Protein AF-A0A524CXM5-F1 (afdb_monomer_lite)

Foldseek 3Di:
DKKKKADKAWDPFFADDFDDQVDFPDKDFGRTKIFDDLQIAIEDQDDPVLVVLLVVLLVLCVVLVHRSPHHYHYDDCVVCVVVVVVQVVLLCVRPPPVRVVVQCVDPQQQEAKWKWWAADRMIMIDGNDSNNSSLSSLVQSSQCVSGSRIHTNGMIGIHGDPDNAAEDEDQQQPDAHDALVRLLVVLVVCVSSVHQYYDPPNCFLQECDPVCNVSNPPRPHDYPVSVVVSVVSSD

pLDDT: mean 91.76, std 5.49, range [68.44, 98.5]

Sequence (235 aa):
MFILLDKLVAAEKPLKAPDFIPIPLLGSFDSSGYVITPDSRIITDLGKESHFIIKNFQEQLQEHGLNSNLIVEKKRKTEIADSLEELMVYGSKFIKKNKIKEISQRHEFKEQGYILVCHSSKIGIQAKRDQGLFYGIQTLMQIINSQKGLFTNQCVYIDHPKYLIRGVSDDISRGQAPTVENLKKFINELSRAKINHYYLVYMQDMVQFKNHPEIWKGRGAYSKEELRELVEYSK

Radius of gyration: 20.2 Å; chains: 1; bounding box: 48×35×58 Å

Secondary structure (DSSP, 8-state):
-EEEEE--EEESSPPPPPPPSSPPSEEEE---EEE--TT-EEEE---STTHHHHHHHHHHHHHTTS----EEEE--GGGGHHHHHHHHHHHHHHS-HHHHHHHHHSHHHHHH-EEEEEETTEEEEEESSHHHHHHHHHHHHHHHHHTTT-EESSEEEEE--SSS--EEEEETTSSSPPPHHHHHHHHHHHHHTT--EEEEEE-TT-B--TT-GGGTTTTTPBPHHHHHHHHHHT-

Structure (mmCIF, N/CA/C/O backbone):
data_AF-A0A524CXM5-F1
#
_entry.id   AF-A0A524CXM5-F1
#
loop_
_atom_site.group_PDB
_atom_site.id
_atom_site.type_symbol
_atom_site.label_atom_id
_atom_site.label_alt_id
_atom_site.label_comp_id
_atom_site.label_asym_id
_atom_site.label_entity_id
_atom_site.label_seq_id
_atom_site.pdbx_PDB_ins_code
_atom_site.Cartn_x
_atom_site.Cartn_y
_atom_site.Cartn_z
_atom_site.occupancy
_atom_site.B_iso_or_equiv
_atom_site.auth_seq_id
_atom_site.auth_comp_id
_atom_site.auth_asym_id
_atom_site.auth_atom_id
_atom_site.pdbx_PDB_model_num
ATOM 1 N N . MET A 1 1 ? 6.438 11.565 -7.578 1.00 94.75 1 MET A N 1
ATOM 2 C CA . MET A 1 1 ? 6.924 10.756 -6.457 1.00 94.75 1 MET A CA 1
ATOM 3 C C . MET A 1 1 ? 7.245 9.380 -6.994 1.00 94.75 1 MET A C 1
ATOM 5 O O . MET A 1 1 ? 6.595 8.953 -7.955 1.00 94.75 1 MET A O 1
ATOM 9 N N . PHE A 1 2 ? 8.260 8.726 -6.450 1.00 96.50 2 PHE A N 1
ATOM 10 C CA . PHE A 1 2 ? 8.673 7.407 -6.901 1.00 96.50 2 PHE A CA 1
ATOM 11 C C . PHE A 1 2 ? 9.249 6.556 -5.772 1.00 96.50 2 PHE A C 1
ATOM 13 O O . PHE A 1 2 ? 9.778 7.059 -4.781 1.00 96.50 2 PHE A O 1
ATOM 20 N N . ILE A 1 3 ? 9.197 5.249 -5.988 1.00 97.25 3 ILE A N 1
ATOM 21 C CA . ILE A 1 3 ? 9.972 4.250 -5.262 1.00 97.25 3 ILE A CA 1
ATOM 22 C C . ILE A 1 3 ? 10.687 3.413 -6.315 1.00 97.25 3 ILE A C 1
ATOM 24 O O . ILE A 1 3 ? 10.061 2.966 -7.272 1.00 97.25 3 ILE A O 1
ATOM 28 N N . LEU A 1 4 ? 11.991 3.238 -6.161 1.00 96.88 4 LEU A N 1
ATOM 29 C CA . LEU A 1 4 ? 12.818 2.396 -7.009 1.00 96.88 4 LEU A CA 1
ATOM 30 C C . LEU A 1 4 ? 13.525 1.381 -6.119 1.00 96.88 4 LEU A C 1
ATOM 32 O O . LEU A 1 4 ? 14.328 1.756 -5.274 1.00 96.88 4 LEU A O 1
ATOM 36 N N . LEU A 1 5 ? 13.232 0.109 -6.319 1.00 94.88 5 LEU A N 1
ATOM 37 C CA . LEU A 1 5 ? 13.967 -0.998 -5.734 1.00 94.88 5 LEU A CA 1
ATOM 38 C C . LEU A 1 5 ? 14.977 -1.485 -6.773 1.00 94.88 5 LEU A C 1
ATOM 40 O O . LEU A 1 5 ? 14.582 -1.821 -7.890 1.00 94.88 5 LEU A O 1
ATOM 44 N N . ASP A 1 6 ? 16.263 -1.488 -6.442 1.00 92.44 6 ASP A N 1
ATOM 45 C CA . ASP A 1 6 ? 17.320 -1.956 -7.345 1.00 92.44 6 ASP A CA 1
ATOM 46 C C . ASP A 1 6 ? 18.159 -3.083 -6.724 1.00 92.44 6 ASP A C 1
ATOM 48 O O . ASP A 1 6 ? 17.905 -3.523 -5.598 1.00 92.44 6 ASP A O 1
ATOM 52 N N . LYS A 1 7 ? 19.139 -3.575 -7.497 1.00 90.12 7 LYS A N 1
ATOM 53 C CA . LYS A 1 7 ? 20.023 -4.696 -7.133 1.00 90.12 7 LYS A CA 1
ATOM 54 C C . LYS A 1 7 ? 19.250 -5.978 -6.801 1.00 90.12 7 LYS A C 1
ATOM 56 O O . LYS A 1 7 ? 19.573 -6.688 -5.849 1.00 90.12 7 LYS A O 1
ATOM 61 N N . LEU A 1 8 ? 18.227 -6.277 -7.597 1.00 89.38 8 LEU A N 1
ATOM 62 C CA . LEU A 1 8 ? 17.560 -7.574 -7.551 1.00 89.38 8 LEU A CA 1
ATOM 63 C C . LEU A 1 8 ? 18.431 -8.635 -8.230 1.00 89.38 8 LEU A C 1
ATOM 65 O O . LEU A 1 8 ? 19.144 -8.349 -9.195 1.00 89.38 8 LEU A O 1
ATOM 69 N N . VAL A 1 9 ? 18.359 -9.870 -7.747 1.00 88.81 9 VAL A N 1
ATOM 70 C CA . VAL A 1 9 ? 19.143 -10.988 -8.292 1.00 88.81 9 VAL A CA 1
ATOM 71 C C . VAL A 1 9 ? 18.216 -11.966 -8.996 1.00 88.81 9 VAL A C 1
ATOM 73 O O . VAL A 1 9 ? 17.116 -12.225 -8.514 1.00 88.81 9 VAL A O 1
ATOM 76 N N . ALA A 1 10 ? 18.647 -12.486 -10.146 1.00 85.56 10 ALA A N 1
ATOM 77 C CA . ALA A 1 10 ? 17.885 -13.474 -10.901 1.00 85.56 10 ALA A CA 1
ATOM 78 C C . ALA A 1 10 ? 17.721 -14.776 -10.097 1.00 85.56 10 ALA A C 1
ATOM 80 O O . ALA A 1 10 ? 18.624 -15.204 -9.381 1.00 85.56 10 ALA A O 1
ATOM 81 N N . ALA A 1 11 ? 16.569 -15.416 -10.247 1.00 82.56 11 ALA A N 1
ATOM 82 C CA . A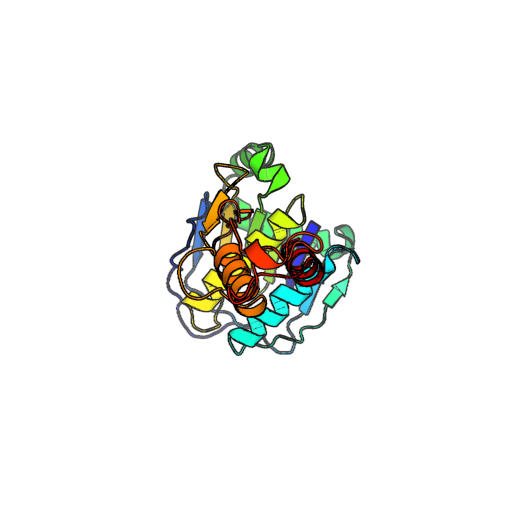LA A 1 11 ? 16.223 -16.691 -9.645 1.00 82.56 11 ALA A CA 1
ATOM 83 C C . ALA A 1 11 ? 15.862 -17.702 -10.742 1.00 82.56 11 ALA A C 1
ATOM 85 O O . ALA A 1 11 ? 15.084 -17.413 -11.650 1.00 82.56 11 ALA A O 1
ATOM 86 N N . GLU A 1 12 ? 16.387 -18.922 -10.634 1.00 68.44 12 GLU A N 1
ATOM 87 C CA . GLU A 1 12 ? 16.214 -20.002 -11.618 1.00 68.44 12 GLU A CA 1
ATOM 88 C C . GLU A 1 12 ? 14.847 -20.707 -11.508 1.00 68.44 12 GLU A C 1
ATOM 90 O O . GLU A 1 12 ? 14.754 -21.935 -11.523 1.00 68.44 12 GLU A O 1
ATOM 95 N N . LYS A 1 13 ? 13.755 -19.953 -11.336 1.00 72.06 13 LYS A N 1
ATOM 96 C CA . LYS A 1 13 ? 12.401 -20.518 -11.253 1.00 72.06 13 LYS A CA 1
ATOM 97 C C . LYS A 1 13 ? 11.424 -19.752 -12.140 1.00 72.06 13 LYS A C 1
ATOM 99 O O . LYS A 1 13 ? 11.305 -18.537 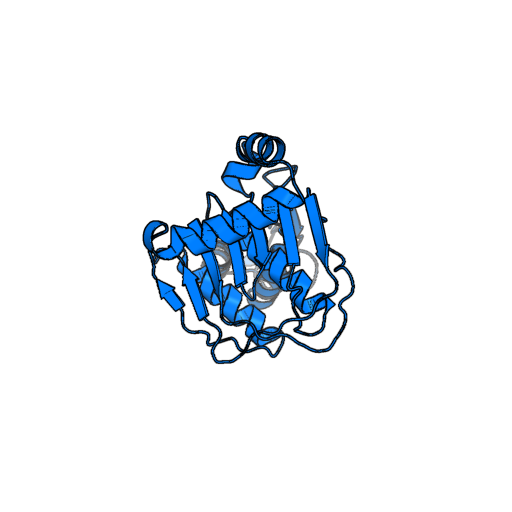-11.978 1.00 72.06 13 LYS A O 1
ATOM 104 N N . PRO A 1 14 ? 10.700 -20.442 -13.042 1.00 72.94 14 PRO A N 1
ATOM 105 C CA . PRO A 1 14 ? 9.661 -19.805 -13.830 1.00 72.94 14 PRO A CA 1
ATOM 106 C C . PRO A 1 14 ? 8.492 -19.403 -12.929 1.00 72.94 14 PRO A C 1
ATOM 108 O O . PRO A 1 14 ? 8.046 -20.184 -12.084 1.00 72.94 14 PRO A O 1
ATOM 111 N N . LEU A 1 15 ? 7.992 -18.189 -13.128 1.00 82.88 15 LEU A N 1
ATOM 112 C CA . LEU A 1 15 ? 6.876 -17.634 -12.375 1.00 82.88 15 LEU A CA 1
ATOM 113 C C . LEU A 1 15 ? 5.557 -17.778 -13.123 1.00 82.88 15 LEU A C 1
ATOM 115 O O . LEU A 1 15 ? 5.508 -17.779 -14.355 1.00 82.88 15 LEU A O 1
ATOM 119 N N . LYS A 1 16 ? 4.473 -17.872 -12.354 1.00 84.12 16 LYS A N 1
ATOM 120 C CA . LYS A 1 16 ? 3.106 -17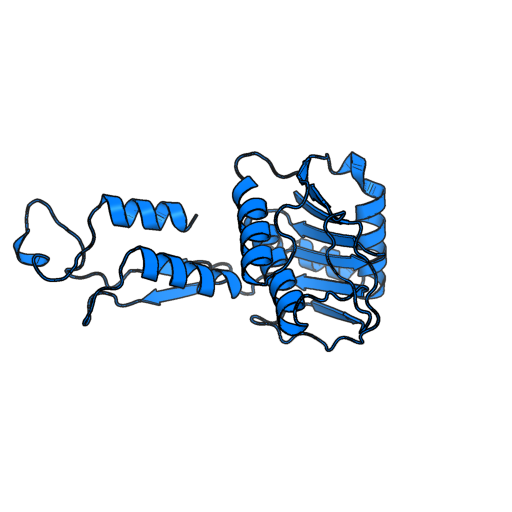.811 -12.878 1.00 84.12 16 LYS A CA 1
ATOM 121 C C . LYS A 1 16 ? 2.585 -16.386 -12.783 1.00 84.12 16 LYS A C 1
ATOM 123 O O . LYS A 1 16 ? 2.970 -15.652 -11.880 1.00 84.12 16 LYS A O 1
ATOM 128 N N . ALA A 1 17 ? 1.688 -16.016 -13.692 1.00 81.94 17 ALA A N 1
ATOM 129 C CA . ALA A 1 17 ? 1.009 -14.735 -13.581 1.00 81.94 17 ALA A CA 1
ATOM 130 C C . ALA A 1 17 ? 0.258 -14.658 -12.232 1.00 81.94 17 ALA A C 1
ATOM 132 O O . ALA A 1 17 ? -0.405 -15.630 -11.863 1.00 81.94 17 ALA A O 1
ATOM 133 N N . PRO A 1 18 ? 0.394 -13.553 -11.482 1.00 86.00 18 PRO A N 1
ATOM 134 C CA . PRO A 1 18 ? -0.307 -13.346 -10.219 1.00 86.00 18 PRO A CA 1
ATOM 135 C C . PRO A 1 18 ? -1.808 -13.131 -10.443 1.00 86.00 18 PRO A C 1
ATOM 137 O O . PRO A 1 18 ? -2.210 -12.420 -11.366 1.00 86.00 18 PRO A O 1
ATOM 140 N N . ASP A 1 19 ? -2.622 -13.672 -9.540 1.00 88.31 19 ASP A N 1
ATOM 141 C CA . ASP A 1 19 ? -4.030 -13.300 -9.420 1.00 88.31 19 ASP A CA 1
ATOM 142 C C . ASP A 1 19 ? -4.139 -12.034 -8.571 1.00 88.31 19 ASP A C 1
ATOM 144 O O . ASP A 1 19 ? -3.724 -12.005 -7.411 1.00 88.31 19 ASP A O 1
ATOM 148 N N . PHE A 1 20 ? -4.684 -10.973 -9.158 1.00 93.81 20 PHE A N 1
ATOM 149 C CA . PHE A 1 20 ? -4.786 -9.683 -8.490 1.00 93.81 20 PHE A CA 1
ATOM 150 C C . PHE A 1 20 ? -6.169 -9.423 -7.908 1.00 93.81 20 PHE A C 1
ATOM 152 O O . PHE A 1 20 ? -7.193 -9.633 -8.562 1.00 93.81 20 PHE A O 1
ATOM 159 N N . ILE A 1 21 ? -6.185 -8.836 -6.714 1.00 94.50 21 ILE A N 1
ATOM 160 C CA . ILE A 1 21 ? -7.379 -8.317 -6.056 1.00 94.50 21 ILE A CA 1
ATOM 161 C C . ILE A 1 21 ? -7.092 -6.885 -5.566 1.00 94.50 21 ILE A C 1
ATOM 163 O O . ILE A 1 21 ? -6.330 -6.696 -4.616 1.00 94.50 21 ILE A O 1
ATOM 167 N N . PRO A 1 22 ? -7.698 -5.847 -6.173 1.00 96.31 22 PRO A N 1
ATOM 168 C CA . PRO A 1 22 ? -8.454 -5.863 -7.427 1.00 96.31 22 PRO A CA 1
ATOM 169 C C . PRO A 1 22 ? -7.542 -6.036 -8.653 1.00 96.31 22 PRO A C 1
ATOM 171 O O . PRO A 1 22 ? -6.349 -5.737 -8.596 1.00 96.31 22 PRO A O 1
ATOM 174 N N . ILE A 1 23 ? -8.1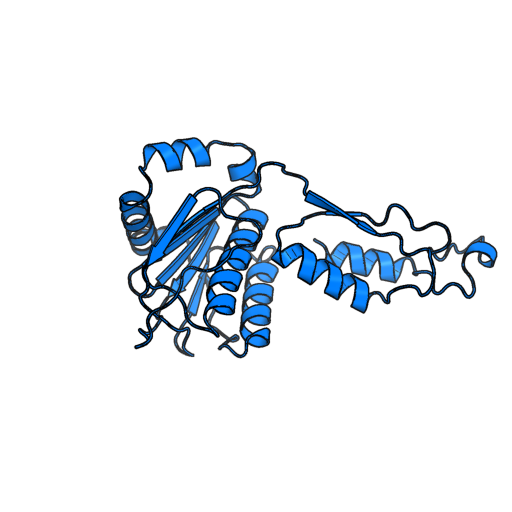33 -6.459 -9.773 1.00 95.62 23 ILE A N 1
ATOM 175 C CA . ILE A 1 23 ? -7.446 -6.594 -11.064 1.00 95.62 23 ILE A CA 1
ATOM 176 C C . ILE A 1 23 ? -7.001 -5.206 -11.570 1.00 95.62 23 ILE A C 1
ATOM 178 O O . ILE A 1 23 ? -7.859 -4.328 -11.704 1.00 95.62 23 ILE A O 1
ATOM 182 N N . PRO A 1 24 ? -5.705 -4.999 -11.885 1.00 95.81 24 PRO A N 1
ATOM 183 C CA . PRO A 1 24 ? -5.213 -3.751 -12.454 1.00 95.81 24 PRO A CA 1
ATOM 184 C C . PRO A 1 24 ? -5.831 -3.441 -13.816 1.00 95.81 24 PRO A C 1
ATOM 186 O O . PRO A 1 24 ? -6.077 -4.344 -14.616 1.00 95.81 24 PRO A O 1
ATOM 189 N N . LEU A 1 25 ? -5.993 -2.153 -14.128 1.00 95.19 25 LEU A N 1
ATOM 190 C CA . LEU A 1 25 ? -6.537 -1.710 -15.414 1.00 95.19 25 LEU A CA 1
ATOM 191 C C . LEU A 1 25 ? -5.748 -2.239 -16.624 1.00 95.19 25 LEU A C 1
ATOM 193 O O . LEU A 1 25 ? -6.348 -2.649 -17.618 1.00 95.19 25 LEU A O 1
ATOM 197 N N . LEU A 1 26 ? -4.415 -2.177 -16.576 1.00 93.31 26 LEU A N 1
ATOM 198 C CA . LEU A 1 26 ? -3.525 -2.719 -17.603 1.00 93.31 26 LEU A CA 1
ATOM 199 C C . LEU A 1 26 ? -2.376 -3.476 -16.946 1.00 93.31 26 LEU A C 1
ATOM 201 O O . LEU A 1 26 ? -1.800 -3.005 -15.964 1.00 93.31 26 LEU A O 1
ATOM 205 N N . GLY A 1 27 ? -2.007 -4.608 -17.541 1.00 89.94 27 GLY A N 1
ATOM 206 C CA . GLY A 1 27 ? -0.963 -5.483 -17.031 1.00 89.94 27 GLY A CA 1
ATOM 207 C C . GLY A 1 27 ? -0.264 -6.265 -18.135 1.00 89.94 27 GLY A C 1
ATOM 208 O O . GLY A 1 27 ? -0.902 -6.700 -19.091 1.00 89.94 27 GLY A O 1
ATOM 209 N N . SER A 1 28 ? 1.041 -6.452 -17.985 1.00 88.81 28 SER A N 1
ATOM 210 C CA . SER A 1 28 ? 1.834 -7.451 -18.700 1.00 88.81 28 SER A CA 1
ATOM 211 C C . SER A 1 28 ? 2.822 -8.073 -17.723 1.00 88.81 28 SER A C 1
ATOM 213 O O . SER A 1 28 ? 3.327 -7.383 -16.835 1.00 88.81 28 SER A O 1
ATOM 215 N N . PHE A 1 29 ? 3.098 -9.361 -17.898 1.00 87.81 29 PHE A N 1
ATOM 216 C CA . PHE A 1 29 ? 3.899 -10.170 -16.987 1.00 87.81 29 PHE A CA 1
ATOM 217 C C . PHE A 1 29 ? 4.743 -11.167 -17.775 1.00 87.81 29 PHE A C 1
ATOM 219 O O . PHE A 1 29 ? 4.236 -11.787 -18.711 1.00 87.81 29 PHE A O 1
ATOM 226 N N . ASP A 1 30 ? 6.000 -11.338 -17.376 1.00 84.75 30 ASP A N 1
ATOM 227 C CA . ASP A 1 30 ? 6.863 -12.416 -17.842 1.00 84.75 30 ASP A CA 1
ATOM 228 C C . ASP A 1 30 ? 7.100 -13.465 -16.753 1.00 84.75 30 ASP A C 1
ATOM 230 O O . ASP A 1 30 ? 6.917 -13.227 -15.562 1.00 84.75 30 ASP A O 1
ATOM 234 N N . SER A 1 31 ? 7.558 -14.642 -17.161 1.00 81.88 31 SER A N 1
ATOM 235 C CA . SER A 1 31 ? 7.810 -15.747 -16.242 1.00 81.88 31 SER A CA 1
ATOM 236 C C . SER A 1 31 ? 9.200 -15.721 -15.598 1.00 81.88 31 SER A C 1
ATOM 238 O O . SER A 1 31 ? 9.577 -16.724 -14.999 1.00 81.88 31 SER A O 1
ATOM 240 N N . SER A 1 32 ? 10.012 -14.669 -15.745 1.00 80.62 32 SER A N 1
ATOM 241 C CA . SER A 1 32 ? 11.400 -14.703 -15.264 1.00 80.62 32 SER A CA 1
ATOM 242 C C . SER A 1 32 ? 11.490 -14.303 -13.790 1.00 80.62 32 SER A C 1
ATOM 244 O O . SER A 1 32 ? 10.966 -13.270 -13.394 1.00 80.62 32 SER A O 1
ATOM 246 N N . GLY A 1 33 ? 12.122 -15.136 -12.959 1.00 82.12 33 GLY A N 1
ATOM 247 C CA . GLY A 1 33 ? 12.162 -14.957 -11.506 1.00 82.12 33 GLY A CA 1
ATOM 248 C C . GLY A 1 33 ? 13.329 -14.095 -11.025 1.00 82.12 33 GLY A C 1
ATOM 249 O O . GLY A 1 33 ? 14.444 -14.231 -11.515 1.00 82.12 33 GLY A O 1
ATOM 250 N N . TYR A 1 34 ? 13.078 -13.234 -10.043 1.00 85.69 34 TYR A N 1
ATOM 251 C CA . TYR A 1 34 ? 14.027 -12.366 -9.345 1.00 85.69 34 TYR A CA 1
ATOM 252 C C . TYR A 1 34 ? 13.738 -12.373 -7.844 1.00 85.69 34 TYR A C 1
ATOM 254 O O . TYR A 1 34 ? 12.638 -12.719 -7.419 1.00 85.69 34 TYR A O 1
ATOM 262 N N . VAL A 1 35 ? 14.708 -11.986 -7.022 1.00 86.94 35 VAL A N 1
ATOM 263 C CA . VAL A 1 35 ? 14.566 -11.962 -5.563 1.00 86.94 35 VAL A CA 1
ATOM 264 C C . VAL A 1 35 ? 15.205 -10.714 -4.960 1.00 86.94 35 VAL A C 1
ATOM 266 O O . VAL A 1 35 ? 16.219 -10.216 -5.458 1.00 86.94 35 VAL A O 1
ATOM 269 N N . ILE A 1 36 ? 14.600 -10.215 -3.879 1.00 87.38 36 ILE A N 1
ATOM 270 C CA . ILE A 1 36 ? 15.200 -9.198 -3.009 1.00 87.38 36 ILE A CA 1
ATOM 271 C C . ILE A 1 36 ? 16.309 -9.848 -2.188 1.00 87.38 36 ILE A C 1
ATOM 273 O O . ILE A 1 36 ? 16.091 -10.842 -1.493 1.00 87.38 36 ILE A O 1
ATOM 277 N N . THR A 1 37 ? 17.487 -9.241 -2.204 1.00 87.69 37 THR A N 1
ATOM 278 C CA . THR A 1 37 ? 18.642 -9.661 -1.409 1.00 87.69 37 THR A CA 1
ATOM 279 C C . THR A 1 37 ? 18.950 -8.627 -0.325 1.00 87.69 37 THR A C 1
ATOM 281 O O . THR A 1 37 ? 18.398 -7.526 -0.352 1.00 87.69 37 THR A O 1
ATOM 284 N N . PRO A 1 38 ? 19.834 -8.935 0.639 1.00 86.94 38 PRO A N 1
ATOM 285 C CA . PRO A 1 38 ? 20.287 -7.943 1.615 1.00 86.94 38 PRO A CA 1
ATOM 286 C C . PRO A 1 38 ? 20.981 -6.724 0.980 1.00 86.94 38 PRO A C 1
ATOM 288 O O . PRO A 1 38 ? 21.003 -5.655 1.582 1.00 86.94 38 PRO A O 1
ATOM 291 N N . ASP A 1 39 ? 21.514 -6.869 -0.239 1.00 90.38 39 ASP A N 1
ATOM 292 C CA . ASP A 1 39 ? 22.147 -5.781 -0.995 1.00 90.38 39 ASP A CA 1
ATOM 293 C C . ASP A 1 39 ? 21.145 -4.902 -1.752 1.00 90.38 39 ASP A C 1
ATOM 295 O O . ASP A 1 39 ? 21.517 -3.829 -2.246 1.00 90.38 39 ASP A O 1
ATOM 299 N N . SER A 1 40 ? 19.891 -5.353 -1.877 1.00 93.88 40 SER A N 1
ATOM 300 C CA . SER A 1 40 ? 18.818 -4.565 -2.471 1.00 93.88 40 SER A CA 1
ATOM 301 C C . SER A 1 40 ? 18.571 -3.300 -1.651 1.00 93.88 40 SER A C 1
ATOM 303 O O . SER A 1 40 ? 18.685 -3.279 -0.425 1.00 93.88 40 SER A O 1
ATOM 305 N N . ARG A 1 41 ? 18.220 -2.212 -2.333 1.00 95.31 41 ARG A N 1
ATOM 306 C CA . ARG A 1 41 ? 17.981 -0.915 -1.687 1.00 95.31 41 ARG A CA 1
ATOM 307 C C . ARG A 1 41 ? 16.768 -0.223 -2.275 1.00 95.31 41 ARG A C 1
ATOM 309 O O . ARG A 1 41 ? 16.426 -0.401 -3.443 1.00 95.31 41 ARG A O 1
ATOM 316 N N . ILE A 1 42 ? 16.151 0.601 -1.444 1.00 96.75 42 ILE A N 1
ATOM 317 C CA . ILE A 1 42 ? 15.016 1.442 -1.789 1.00 96.75 42 ILE A CA 1
ATOM 318 C C . ILE A 1 42 ? 15.545 2.846 -2.070 1.00 96.75 42 ILE A C 1
ATOM 320 O O . ILE A 1 42 ? 16.112 3.493 -1.198 1.00 96.75 42 ILE A O 1
ATOM 324 N N . ILE A 1 43 ? 15.337 3.350 -3.278 1.00 97.19 43 ILE A N 1
ATOM 325 C CA . ILE A 1 43 ? 15.647 4.723 -3.671 1.00 97.19 43 ILE A CA 1
ATOM 326 C C . ILE A 1 43 ? 14.330 5.478 -3.841 1.00 97.19 43 ILE A C 1
ATOM 328 O O . ILE A 1 43 ? 13.415 4.999 -4.512 1.00 97.19 43 ILE A O 1
ATOM 332 N N . THR A 1 44 ? 14.203 6.663 -3.247 1.00 97.12 44 THR A N 1
ATOM 333 C CA . THR A 1 44 ? 12.932 7.401 -3.266 1.00 97.12 44 THR A CA 1
ATOM 334 C C . THR A 1 44 ? 13.102 8.916 -3.126 1.00 97.12 44 THR A C 1
ATOM 336 O O . THR A 1 44 ? 14.092 9.390 -2.569 1.00 97.12 44 THR A O 1
ATOM 339 N N . ASP A 1 45 ? 12.121 9.686 -3.608 1.00 96.06 45 ASP A N 1
ATOM 340 C CA . ASP A 1 45 ? 11.980 11.130 -3.361 1.00 96.06 45 ASP A CA 1
ATOM 341 C C . ASP A 1 45 ? 11.035 11.458 -2.190 1.00 96.06 45 ASP A C 1
ATOM 343 O O . ASP A 1 45 ? 10.739 12.630 -1.949 1.00 96.06 45 ASP A O 1
ATOM 347 N N . LEU A 1 46 ? 10.555 10.448 -1.453 1.00 94.88 46 LEU A N 1
ATOM 348 C CA . LEU A 1 46 ? 9.579 10.639 -0.383 1.00 94.88 46 LEU A CA 1
ATOM 349 C C . LEU A 1 46 ? 10.099 11.526 0.768 1.00 94.88 46 LEU A C 1
ATOM 351 O O . LEU A 1 46 ? 11.208 11.368 1.303 1.00 94.88 46 LEU A O 1
ATOM 355 N N . GLY A 1 47 ? 9.244 12.470 1.176 1.00 91.38 47 GLY A N 1
ATOM 356 C CA . GLY A 1 47 ? 9.459 13.380 2.303 1.00 91.38 47 GLY A CA 1
ATOM 357 C C . GLY A 1 47 ? 9.384 12.685 3.667 1.00 91.38 47 GLY A C 1
ATOM 358 O O . GLY A 1 47 ? 9.382 11.460 3.758 1.00 91.38 47 GLY A O 1
ATOM 359 N N . LYS A 1 48 ? 9.373 13.466 4.754 1.00 87.69 48 LYS A N 1
ATOM 360 C CA . LYS A 1 48 ? 9.154 12.922 6.109 1.00 87.69 48 LYS A CA 1
ATOM 361 C C . LYS A 1 48 ? 7.706 12.459 6.301 1.00 87.69 48 LYS A C 1
ATOM 363 O O . LYS A 1 48 ? 7.506 11.355 6.787 1.00 87.69 48 LYS A O 1
ATOM 368 N N . GLU A 1 49 ? 6.743 13.249 5.829 1.00 87.31 49 GLU A N 1
ATOM 369 C CA . GLU A 1 49 ? 5.303 12.956 5.938 1.00 87.31 49 GLU A CA 1
ATOM 370 C C . GLU A 1 49 ? 4.913 11.624 5.282 1.00 87.31 49 GLU A C 1
ATOM 372 O O . GLU A 1 49 ? 4.095 10.882 5.804 1.00 87.31 49 GLU A O 1
ATOM 377 N N . SER A 1 50 ? 5.564 11.270 4.174 1.00 90.31 50 SER A N 1
ATOM 378 C CA . SER A 1 50 ? 5.289 10.044 3.417 1.00 90.31 50 SER A CA 1
ATOM 379 C C . SER A 1 50 ? 6.146 8.846 3.850 1.00 90.31 50 SER A C 1
ATOM 381 O O . SER A 1 50 ? 6.130 7.804 3.195 1.00 90.31 50 SER A O 1
ATOM 383 N N . HIS A 1 51 ? 6.954 8.973 4.913 1.00 86.62 51 HIS A N 1
ATOM 384 C CA . HIS A 1 51 ? 7.897 7.922 5.322 1.00 86.62 51 HIS A CA 1
ATOM 385 C C . HIS A 1 51 ? 7.190 6.629 5.758 1.00 86.62 51 HIS A C 1
ATOM 387 O O . HIS A 1 51 ? 7.755 5.542 5.609 1.00 86.62 51 HIS A O 1
ATOM 393 N N . PHE A 1 52 ? 5.938 6.732 6.220 1.00 90.94 52 PHE A N 1
ATOM 394 C CA . PHE A 1 52 ? 5.113 5.579 6.580 1.00 90.94 52 PHE A CA 1
ATOM 395 C C . PHE A 1 52 ? 4.948 4.589 5.419 1.00 90.94 52 PHE A C 1
ATOM 397 O O . PHE A 1 52 ? 4.874 3.393 5.668 1.00 90.94 52 PHE A O 1
ATOM 404 N N . ILE A 1 53 ? 4.963 5.051 4.160 1.00 95.50 53 ILE A N 1
ATOM 405 C CA . ILE A 1 53 ? 4.852 4.181 2.980 1.00 95.50 53 ILE A CA 1
ATOM 406 C C . ILE A 1 53 ? 6.037 3.214 2.913 1.00 95.50 53 ILE A C 1
ATOM 408 O O . ILE A 1 53 ? 5.855 2.022 2.677 1.00 95.50 53 ILE A O 1
ATOM 412 N N . ILE A 1 54 ? 7.255 3.716 3.144 1.00 95.69 54 ILE A N 1
ATOM 413 C CA . ILE A 1 54 ? 8.459 2.877 3.144 1.00 95.69 54 ILE A CA 1
ATOM 414 C C . ILE A 1 54 ? 8.468 1.960 4.361 1.00 95.69 54 ILE A C 1
ATOM 416 O O . ILE A 1 54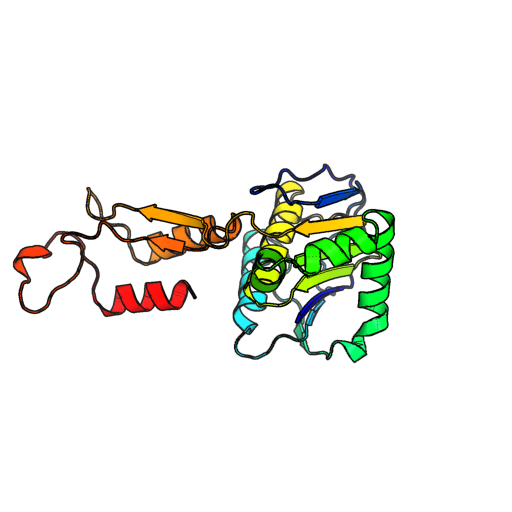 ? 8.764 0.777 4.226 1.00 95.69 54 ILE A O 1
ATOM 420 N N . LYS A 1 55 ? 8.094 2.486 5.531 1.00 94.25 55 LYS A N 1
ATOM 421 C CA . LYS A 1 55 ? 7.977 1.688 6.753 1.00 94.25 55 LYS A CA 1
ATOM 422 C C . LYS A 1 55 ? 7.011 0.513 6.554 1.00 94.25 55 LYS A C 1
ATOM 424 O O . LYS A 1 55 ? 7.405 -0.625 6.779 1.00 94.25 55 LYS A O 1
ATOM 429 N N . ASN A 1 56 ? 5.805 0.780 6.053 1.00 93.94 56 ASN A N 1
ATOM 430 C CA . ASN A 1 56 ? 4.800 -0.239 5.769 1.00 93.94 56 ASN A CA 1
ATOM 431 C C . ASN A 1 56 ? 5.288 -1.244 4.721 1.00 93.94 56 ASN A C 1
ATOM 433 O O . ASN A 1 56 ? 5.082 -2.440 4.887 1.00 93.94 56 ASN A O 1
ATOM 437 N N . PHE A 1 57 ? 5.974 -0.791 3.668 1.00 95.44 57 PHE A N 1
ATOM 438 C CA . PHE A 1 57 ? 6.546 -1.705 2.682 1.00 95.44 57 PHE A CA 1
ATOM 439 C C . PHE A 1 57 ? 7.556 -2.670 3.319 1.00 95.44 57 PHE A C 1
ATOM 441 O O . PHE A 1 57 ? 7.473 -3.874 3.100 1.00 95.44 57 PHE A O 1
ATOM 448 N N . GLN A 1 58 ? 8.467 -2.168 4.155 1.00 94.94 58 GLN A N 1
ATOM 449 C CA . GLN A 1 58 ? 9.429 -3.008 4.868 1.00 94.94 58 GLN A CA 1
ATOM 450 C C . GLN A 1 58 ? 8.751 -3.970 5.856 1.00 94.94 58 GLN A C 1
ATOM 452 O O . GLN A 1 58 ? 9.106 -5.145 5.889 1.00 94.94 58 GLN A O 1
ATOM 457 N N . GLU A 1 59 ? 7.753 -3.514 6.617 1.00 94.38 59 GLU A N 1
ATOM 458 C CA . GLU A 1 59 ? 6.954 -4.378 7.501 1.00 94.38 59 GLU A CA 1
ATOM 459 C C . GLU A 1 59 ? 6.284 -5.510 6.708 1.00 94.38 59 GLU A C 1
ATOM 461 O O . GLU A 1 59 ? 6.409 -6.676 7.073 1.00 94.38 59 GLU A O 1
ATOM 466 N N . GLN A 1 60 ? 5.676 -5.199 5.560 1.00 93.75 60 GLN A N 1
ATOM 467 C CA . GLN A 1 60 ? 5.076 -6.209 4.689 1.00 93.75 60 GLN A CA 1
ATOM 468 C C . GLN A 1 60 ? 6.110 -7.190 4.119 1.00 93.75 60 GLN A C 1
ATOM 470 O O . GLN A 1 60 ? 5.825 -8.382 4.025 1.00 93.75 60 GLN A O 1
ATOM 475 N N . LEU A 1 61 ? 7.322 -6.745 3.769 1.00 93.00 61 LEU A N 1
ATOM 476 C CA . LEU A 1 61 ? 8.401 -7.665 3.385 1.00 93.00 61 LEU A CA 1
ATOM 477 C C . LEU A 1 61 ? 8.743 -8.625 4.537 1.00 93.00 61 LEU A C 1
ATOM 479 O O . LEU A 1 61 ? 8.876 -9.828 4.312 1.00 93.00 61 LEU A O 1
ATOM 483 N N . GLN A 1 62 ? 8.822 -8.113 5.768 1.00 92.94 62 GLN A N 1
ATOM 484 C CA . GLN A 1 62 ? 9.126 -8.912 6.958 1.00 92.94 62 GLN A CA 1
ATOM 485 C C . GLN A 1 62 ? 8.048 -9.964 7.235 1.00 92.94 62 GLN A C 1
ATOM 487 O O . GLN A 1 62 ? 8.378 -11.116 7.510 1.00 92.94 62 GLN A O 1
ATOM 492 N N . GLU A 1 63 ? 6.771 -9.585 7.132 1.00 90.12 63 GLU A N 1
ATOM 493 C CA . GLU A 1 63 ? 5.621 -10.487 7.302 1.00 90.12 63 GLU A CA 1
ATOM 494 C C . GLU A 1 63 ? 5.674 -11.686 6.344 1.00 90.12 63 GLU A C 1
ATOM 496 O O . GLU A 1 63 ? 5.222 -12.777 6.689 1.00 90.12 63 GLU A O 1
ATOM 501 N N . HIS A 1 64 ? 6.278 -11.508 5.166 1.00 87.50 64 HIS A N 1
ATOM 502 C CA . HIS A 1 64 ? 6.442 -12.552 4.153 1.00 87.50 64 HIS A CA 1
ATOM 503 C C . HIS A 1 64 ? 7.810 -13.251 4.216 1.00 87.50 64 HIS A C 1
ATOM 505 O O . HIS A 1 64 ? 8.164 -14.000 3.305 1.00 87.50 64 HIS A O 1
ATOM 511 N N . GLY A 1 65 ? 8.583 -13.030 5.286 1.00 87.88 65 GLY A N 1
ATOM 512 C CA . GLY A 1 65 ? 9.886 -13.663 5.503 1.00 87.88 65 GLY A CA 1
ATOM 513 C C . GLY A 1 65 ? 10.990 -13.166 4.566 1.00 87.88 65 GLY A C 1
ATOM 514 O O . GLY A 1 65 ? 11.981 -13.866 4.365 1.00 87.88 65 GLY A O 1
ATOM 515 N N . LEU A 1 66 ? 10.821 -11.983 3.971 1.00 88.56 66 LEU A N 1
ATOM 516 C CA . LEU A 1 66 ? 11.801 -11.362 3.083 1.00 88.56 66 LEU A CA 1
ATOM 517 C C . LEU A 1 66 ? 12.694 -10.376 3.833 1.00 88.56 66 LEU A C 1
ATOM 519 O O . LEU A 1 66 ? 12.374 -9.912 4.928 1.00 88.56 66 LEU A O 1
ATOM 523 N N . ASN A 1 67 ? 13.812 -10.012 3.203 1.00 87.00 67 ASN A N 1
ATOM 524 C CA . ASN A 1 67 ? 14.680 -8.954 3.708 1.00 87.00 67 ASN A CA 1
ATOM 525 C C . ASN A 1 67 ? 13.912 -7.627 3.754 1.00 87.00 67 ASN A C 1
ATOM 527 O O . ASN A 1 67 ? 13.578 -7.057 2.717 1.00 87.00 67 ASN A O 1
ATOM 531 N N . SER A 1 68 ? 13.639 -7.147 4.966 1.00 86.31 68 SER A N 1
ATOM 532 C CA . SER A 1 68 ? 12.843 -5.946 5.224 1.00 86.31 68 SER A CA 1
ATOM 533 C C . SER A 1 68 ? 13.668 -4.726 5.614 1.00 86.31 68 SER A C 1
ATOM 535 O O . SER A 1 68 ? 13.236 -3.606 5.383 1.00 86.31 68 SER A O 1
ATOM 537 N N . ASN A 1 69 ? 14.870 -4.905 6.161 1.00 89.44 69 ASN A N 1
ATOM 538 C CA . ASN A 1 69 ? 15.741 -3.804 6.588 1.00 89.44 69 ASN A CA 1
ATOM 539 C C . ASN A 1 69 ? 16.607 -3.287 5.434 1.00 89.44 69 ASN A C 1
ATOM 541 O O . ASN A 1 69 ? 17.831 -3.212 5.543 1.00 89.44 69 ASN A O 1
ATOM 545 N N . LEU A 1 70 ? 15.968 -2.985 4.305 1.00 93.06 70 LEU A N 1
ATOM 546 C CA . LEU A 1 70 ? 16.660 -2.488 3.124 1.00 93.06 70 LEU A CA 1
ATOM 547 C C . LEU A 1 70 ? 17.172 -1.067 3.372 1.00 93.06 70 LEU A C 1
ATOM 549 O O . LEU A 1 70 ? 16.550 -0.258 4.060 1.00 93.06 70 LEU A O 1
ATOM 553 N N . ILE A 1 71 ? 18.317 -0.736 2.781 1.00 95.00 71 ILE A N 1
ATOM 554 C CA . ILE A 1 71 ? 18.844 0.628 2.849 1.00 95.00 71 ILE A CA 1
ATOM 555 C C . ILE A 1 71 ? 17.906 1.552 2.066 1.00 95.00 71 ILE A C 1
ATOM 557 O O . ILE A 1 71 ? 17.575 1.269 0.914 1.00 95.00 71 ILE A O 1
ATOM 561 N N . VAL A 1 72 ? 17.509 2.673 2.675 1.00 95.81 72 VAL A N 1
ATOM 562 C CA . VAL A 1 72 ? 16.665 3.693 2.037 1.00 95.81 72 VAL A CA 1
ATOM 563 C C . VAL A 1 72 ? 17.512 4.911 1.661 1.00 95.81 72 VAL A C 1
ATOM 565 O O . VAL A 1 72 ? 17.929 5.683 2.523 1.00 95.81 72 VAL A O 1
ATOM 568 N N . GLU A 1 73 ? 17.748 5.113 0.366 1.00 95.94 73 GLU A N 1
ATOM 569 C CA . GLU A 1 73 ? 18.460 6.269 -0.184 1.00 95.94 73 GLU A CA 1
ATOM 570 C C . GLU A 1 73 ? 17.470 7.338 -0.676 1.00 95.94 73 GLU A C 1
ATOM 572 O O . GLU A 1 73 ? 16.638 7.093 -1.554 1.00 95.94 73 GLU A O 1
ATOM 577 N N . LYS A 1 74 ? 17.588 8.567 -0.162 1.00 96.00 74 LYS A N 1
ATOM 578 C CA . LYS A 1 74 ? 16.815 9.706 -0.676 1.00 96.00 74 LYS A CA 1
ATOM 579 C C . LYS A 1 74 ? 17.529 10.353 -1.854 1.00 96.00 74 LYS A C 1
ATOM 581 O O . LYS A 1 74 ? 18.647 10.836 -1.695 1.00 96.00 74 LYS A O 1
ATOM 586 N N . LYS A 1 75 ? 16.874 10.400 -3.015 1.00 96.38 75 LYS A N 1
ATOM 587 C CA . LYS A 1 75 ? 17.401 11.035 -4.235 1.00 96.38 75 LYS A CA 1
ATOM 588 C C . LYS A 1 75 ? 16.326 11.838 -4.941 1.00 96.38 75 LYS A C 1
ATOM 590 O O . LYS A 1 75 ? 15.157 11.454 -4.956 1.00 96.38 75 LYS A O 1
ATOM 595 N N . ARG A 1 76 ? 16.714 12.944 -5.578 1.00 94.19 76 ARG A N 1
ATOM 596 C CA . ARG A 1 76 ? 15.797 13.673 -6.460 1.00 94.19 76 ARG A CA 1
ATOM 597 C C . ARG A 1 76 ? 15.569 12.875 -7.733 1.00 94.19 76 ARG A C 1
ATOM 599 O O . ARG A 1 76 ? 16.444 12.155 -8.208 1.00 94.19 76 ARG A O 1
ATOM 606 N N . LYS A 1 77 ? 14.411 13.091 -8.354 1.00 91.75 77 LYS A N 1
ATOM 607 C CA . LYS A 1 77 ? 14.044 12.437 -9.617 1.00 91.75 77 LYS A CA 1
ATOM 608 C C . LYS A 1 77 ? 15.092 12.629 -10.724 1.00 91.75 77 LYS A C 1
ATOM 610 O O . LYS A 1 77 ? 15.310 11.719 -11.511 1.00 91.75 77 LYS A O 1
ATOM 615 N N . THR A 1 78 ? 15.752 13.787 -10.761 1.00 92.44 78 THR A N 1
ATOM 616 C CA . THR A 1 78 ? 16.819 14.107 -11.724 1.00 92.44 78 THR A CA 1
ATOM 617 C C . THR A 1 78 ? 18.067 13.244 -11.553 1.00 92.44 78 THR A C 1
ATOM 619 O O . THR A 1 78 ? 18.748 12.979 -12.530 1.00 92.44 78 THR A O 1
ATOM 622 N N . GLU A 1 79 ? 18.363 12.784 -10.336 1.00 94.81 79 GLU A N 1
ATOM 623 C CA . GLU A 1 79 ? 19.561 11.984 -10.031 1.00 94.81 79 GLU A CA 1
ATOM 624 C C . GLU A 1 79 ? 19.416 10.519 -10.456 1.00 94.81 79 GLU A C 1
ATOM 626 O O . GLU A 1 79 ? 20.402 9.794 -10.530 1.00 94.81 79 GLU A O 1
ATOM 631 N N . ILE A 1 80 ? 18.187 10.078 -10.729 1.00 92.69 80 ILE A N 1
ATOM 632 C CA . ILE A 1 80 ? 17.881 8.728 -11.212 1.00 92.69 80 ILE A CA 1
ATOM 633 C C . ILE A 1 80 ? 17.093 8.749 -12.526 1.00 92.69 80 ILE A C 1
ATOM 635 O O . ILE A 1 80 ? 16.409 7.775 -12.853 1.00 92.69 80 ILE A O 1
ATOM 639 N N . ALA A 1 81 ? 17.149 9.870 -13.253 1.00 90.88 81 ALA A N 1
ATOM 640 C CA . ALA A 1 81 ? 16.357 10.093 -14.457 1.00 90.88 81 ALA A CA 1
ATOM 641 C C . ALA A 1 81 ? 16.550 8.957 -15.468 1.00 90.88 81 ALA A C 1
ATOM 643 O O . ALA A 1 81 ? 15.554 8.402 -15.918 1.00 90.88 81 ALA A O 1
ATOM 644 N N . ASP A 1 82 ? 17.795 8.531 -15.694 1.00 90.94 82 ASP A N 1
ATOM 645 C CA . ASP A 1 82 ? 18.135 7.448 -16.622 1.00 90.94 82 ASP A CA 1
ATOM 646 C C . ASP A 1 82 ? 17.470 6.120 -16.242 1.00 90.94 82 ASP A C 1
ATOM 648 O O . ASP A 1 82 ? 16.911 5.435 -17.092 1.00 90.94 82 ASP A O 1
ATOM 652 N N . SER A 1 83 ? 17.462 5.763 -14.951 1.00 90.75 83 SER A N 1
ATOM 653 C CA . SER A 1 83 ? 16.826 4.519 -14.490 1.00 90.75 83 SER A CA 1
ATOM 654 C C . SER A 1 83 ? 15.303 4.583 -14.585 1.00 90.75 83 SER A C 1
ATOM 656 O O . SER A 1 83 ? 14.660 3.595 -14.934 1.00 90.75 83 SER A O 1
ATOM 658 N N . LEU A 1 84 ? 14.700 5.739 -14.291 1.00 89.38 84 LEU A N 1
ATOM 659 C CA . LEU A 1 84 ? 13.261 5.913 -14.479 1.00 89.38 84 LEU A CA 1
ATOM 660 C C . LEU A 1 84 ? 12.887 5.933 -15.961 1.00 89.38 84 LEU A C 1
ATOM 662 O O . LEU A 1 84 ? 11.847 5.392 -16.326 1.00 89.38 84 LEU A O 1
ATOM 666 N N . GLU A 1 85 ? 13.705 6.546 -16.812 1.00 89.62 85 GLU A N 1
ATOM 667 C CA . GLU A 1 85 ? 13.498 6.568 -18.254 1.00 89.62 85 GLU A CA 1
ATOM 668 C C . GLU A 1 85 ? 13.623 5.166 -18.850 1.00 89.62 85 GLU A C 1
ATOM 670 O O . GLU A 1 85 ? 12.723 4.759 -19.579 1.00 89.62 85 GLU A O 1
ATOM 675 N N . GLU A 1 86 ? 14.645 4.396 -18.469 1.00 91.31 86 GLU A N 1
ATOM 676 C CA . GLU A 1 86 ? 14.821 2.988 -18.850 1.00 91.31 86 GLU A CA 1
ATOM 677 C C . GLU A 1 86 ? 13.544 2.175 -18.570 1.00 91.31 86 GLU A C 1
ATOM 679 O O . GLU A 1 86 ? 12.985 1.540 -19.471 1.00 91.31 86 GLU A O 1
ATOM 684 N N . LEU A 1 87 ? 13.021 2.268 -17.342 1.00 89.06 87 LEU A N 1
ATOM 685 C CA . LEU A 1 87 ? 11.774 1.614 -16.938 1.00 89.06 87 LEU A CA 1
ATOM 686 C C . LEU A 1 87 ? 10.577 2.098 -17.769 1.00 89.06 87 LEU A C 1
ATOM 688 O O . LEU A 1 87 ? 9.778 1.300 -18.256 1.00 89.06 87 LEU A O 1
ATOM 692 N N . MET A 1 88 ? 10.438 3.407 -17.978 1.00 86.50 88 MET A N 1
ATOM 693 C CA . MET A 1 88 ? 9.317 3.957 -18.747 1.00 86.50 88 MET A CA 1
ATOM 694 C C . MET A 1 88 ? 9.380 3.577 -20.233 1.00 86.50 88 MET A C 1
ATOM 696 O O . MET A 1 88 ? 8.341 3.325 -20.851 1.00 86.50 88 MET A O 1
ATOM 700 N N . VAL A 1 89 ? 10.579 3.510 -20.815 1.00 88.56 89 VAL A N 1
ATOM 701 C CA . VAL A 1 89 ? 10.808 3.039 -22.185 1.00 88.56 89 VAL A CA 1
ATOM 702 C C . VAL A 1 89 ? 10.423 1.569 -22.292 1.00 88.56 89 VAL A C 1
ATOM 704 O O . VAL A 1 89 ? 9.667 1.222 -23.204 1.00 88.56 89 VAL A O 1
ATOM 707 N N . TYR A 1 90 ? 10.848 0.732 -21.342 1.00 87.75 90 TYR A N 1
ATOM 708 C CA . TYR A 1 90 ? 10.437 -0.667 -21.276 1.00 87.75 90 TYR A CA 1
ATOM 709 C C . TYR A 1 90 ? 8.913 -0.809 -21.203 1.00 87.75 90 TYR A C 1
ATOM 711 O O . TYR A 1 90 ? 8.310 -1.466 -22.053 1.00 87.75 90 TYR A O 1
ATOM 719 N N . GLY A 1 91 ? 8.276 -0.098 -20.267 1.00 83.75 91 GLY A N 1
ATOM 720 C CA . GLY A 1 91 ? 6.822 -0.081 -20.107 1.00 83.75 91 GLY A CA 1
ATOM 721 C C . GLY A 1 91 ? 6.079 0.285 -21.392 1.00 83.75 91 GLY A C 1
ATOM 722 O O . GLY A 1 91 ? 5.048 -0.305 -21.727 1.00 83.75 91 GLY A O 1
ATOM 723 N N . SER A 1 92 ? 6.649 1.209 -22.170 1.00 85.19 92 SER A N 1
ATOM 724 C CA . SER A 1 92 ? 6.051 1.668 -23.421 1.00 85.19 92 SER A CA 1
ATOM 725 C C . SER A 1 92 ? 6.059 0.650 -24.568 1.00 85.19 92 SER A C 1
ATOM 727 O O . SER A 1 92 ? 5.292 0.822 -25.518 1.00 85.19 92 SER A O 1
ATOM 729 N N . LYS A 1 93 ? 6.868 -0.420 -24.475 1.00 86.88 93 LYS A N 1
ATOM 730 C CA . LYS A 1 93 ? 6.840 -1.547 -25.427 1.00 86.88 93 LYS A CA 1
ATOM 731 C C . LYS A 1 93 ? 5.546 -2.360 -25.314 1.00 86.88 93 LYS A C 1
ATOM 733 O O . LYS A 1 93 ? 5.076 -2.888 -26.315 1.00 86.88 93 LYS A O 1
ATOM 738 N N . PHE A 1 94 ? 4.956 -2.415 -24.119 1.00 84.38 94 PHE A N 1
ATOM 739 C CA . PHE A 1 94 ? 3.732 -3.174 -23.833 1.00 84.38 94 PHE A CA 1
ATOM 740 C C . PHE A 1 94 ? 2.487 -2.293 -23.879 1.00 84.38 94 PHE A C 1
ATOM 742 O O . PHE A 1 94 ? 1.433 -2.709 -24.356 1.00 84.38 94 PHE A O 1
ATOM 749 N N . ILE A 1 95 ? 2.604 -1.048 -23.412 1.00 83.12 95 ILE A N 1
ATOM 750 C CA . ILE A 1 95 ? 1.492 -0.100 -23.373 1.00 83.12 95 ILE A CA 1
ATOM 751 C C . ILE A 1 95 ? 1.883 1.157 -24.147 1.00 83.12 95 ILE A C 1
ATOM 753 O O . ILE A 1 95 ? 2.753 1.917 -23.732 1.00 83.12 95 ILE A O 1
ATOM 757 N N . LYS A 1 96 ? 1.197 1.416 -25.269 1.00 84.06 96 LYS A N 1
ATOM 758 C CA . LYS A 1 96 ? 1.464 2.581 -26.133 1.00 84.06 96 LYS A CA 1
ATOM 759 C C . LYS A 1 96 ? 1.534 3.878 -25.313 1.00 84.06 96 LYS A C 1
ATOM 761 O O . LYS A 1 96 ? 0.591 4.188 -24.582 1.00 84.06 96 LYS A O 1
ATOM 766 N N . LYS A 1 97 ? 2.584 4.690 -25.510 1.00 81.81 97 LYS A N 1
ATOM 767 C CA . LYS A 1 97 ? 2.799 5.965 -24.783 1.00 81.81 97 LYS A CA 1
ATOM 768 C C . LYS A 1 97 ? 1.568 6.879 -24.777 1.00 81.81 97 LYS A C 1
ATOM 770 O O . LYS A 1 97 ? 1.261 7.473 -23.749 1.00 81.81 97 LYS A O 1
ATOM 775 N N . ASN A 1 98 ? 0.828 6.950 -25.886 1.00 86.19 98 ASN A N 1
ATOM 776 C CA . ASN A 1 98 ? -0.394 7.758 -25.974 1.00 86.19 98 ASN A CA 1
ATOM 777 C C . ASN A 1 98 ? -1.492 7.279 -25.016 1.00 86.19 98 ASN A C 1
ATOM 779 O O . ASN A 1 98 ? -2.145 8.110 -24.395 1.00 86.19 98 ASN A O 1
ATOM 783 N N . LYS A 1 99 ? -1.644 5.961 -24.835 1.00 88.25 99 LYS A N 1
ATOM 784 C CA . LYS A 1 99 ? -2.606 5.381 -23.889 1.00 88.25 99 LYS A CA 1
ATOM 785 C C . LYS A 1 99 ? -2.200 5.670 -22.443 1.00 88.25 99 LYS A C 1
ATOM 787 O O . LYS A 1 99 ? -3.040 6.063 -21.645 1.00 88.25 99 LYS A O 1
ATOM 792 N N . ILE A 1 100 ? -0.905 5.556 -22.123 1.00 85.94 100 ILE A N 1
ATOM 793 C CA . ILE A 1 100 ? -0.373 5.954 -20.806 1.00 85.94 100 ILE A CA 1
ATOM 794 C C . ILE A 1 100 ? -0.658 7.437 -20.550 1.00 85.94 100 ILE A C 1
ATOM 796 O O . ILE A 1 100 ? -1.152 7.797 -19.484 1.00 85.94 100 ILE A O 1
ATOM 800 N N . LYS A 1 101 ? -0.388 8.299 -21.539 1.00 88.94 101 LYS A N 1
ATOM 801 C CA . LYS A 1 101 ? -0.642 9.738 -21.443 1.00 88.94 101 LYS A CA 1
ATOM 802 C C . LYS A 1 101 ? -2.124 10.024 -21.208 1.00 88.94 101 LYS A C 1
ATOM 804 O O . LYS A 1 101 ? -2.431 10.776 -20.292 1.00 88.94 101 LYS A O 1
ATOM 809 N N . GLU A 1 102 ? -3.019 9.403 -21.970 1.00 93.06 102 GLU A N 1
ATOM 810 C CA . GLU A 1 102 ? -4.471 9.535 -21.804 1.00 93.06 102 GLU A CA 1
ATOM 811 C C . GLU A 1 102 ? -4.921 9.133 -20.391 1.00 93.06 102 GLU A C 1
ATOM 813 O O . GLU A 1 102 ? -5.540 9.934 -19.691 1.00 93.06 102 GLU A O 1
ATOM 818 N N . ILE A 1 103 ? -4.543 7.934 -19.933 1.00 92.94 103 ILE A N 1
ATOM 819 C CA . ILE A 1 103 ? -4.876 7.432 -18.591 1.00 92.94 103 ILE A CA 1
ATOM 820 C C . ILE A 1 103 ? -4.333 8.376 -17.513 1.00 92.94 103 ILE A C 1
ATOM 822 O O . ILE A 1 103 ? -5.053 8.731 -16.584 1.00 92.94 103 ILE A O 1
ATOM 826 N N . SER A 1 104 ? -3.098 8.860 -17.675 1.00 92.50 104 SER A N 1
ATOM 827 C CA . SER A 1 104 ? -2.452 9.745 -16.701 1.00 92.50 104 SER A CA 1
ATOM 828 C C . SER A 1 104 ? -3.127 11.110 -16.534 1.00 92.50 104 SER A C 1
ATOM 830 O O . SER A 1 104 ? -2.855 11.817 -15.560 1.00 92.50 104 SER A O 1
ATOM 832 N N . GLN A 1 105 ? -3.992 11.505 -17.478 1.00 95.44 105 GLN A N 1
ATOM 833 C CA . GLN A 1 105 ? -4.748 12.751 -17.383 1.00 95.44 105 GLN A CA 1
ATOM 834 C C . GLN A 1 105 ? -6.046 12.620 -16.591 1.00 95.44 105 GLN A C 1
ATOM 836 O O . GLN A 1 105 ? -6.559 13.651 -16.142 1.00 95.44 105 GLN A O 1
ATOM 841 N N . ARG A 1 106 ? -6.545 11.396 -16.384 1.00 96.56 106 ARG A N 1
ATOM 842 C CA . ARG A 1 106 ? -7.774 11.132 -15.628 1.00 96.56 106 ARG A CA 1
ATOM 843 C C . ARG A 1 106 ? -7.625 11.575 -14.175 1.00 96.56 106 ARG A C 1
ATOM 845 O O . ARG A 1 106 ? -6.533 11.507 -13.604 1.00 96.56 106 ARG A O 1
ATOM 852 N N . HIS A 1 107 ? -8.716 12.048 -13.581 1.00 97.69 107 HIS A N 1
ATOM 853 C CA . HIS A 1 107 ? -8.699 12.544 -12.207 1.00 97.69 107 HIS A CA 1
ATOM 854 C C . HIS A 1 107 ? -8.381 11.415 -11.219 1.00 97.69 107 HIS A C 1
ATOM 856 O O . HIS A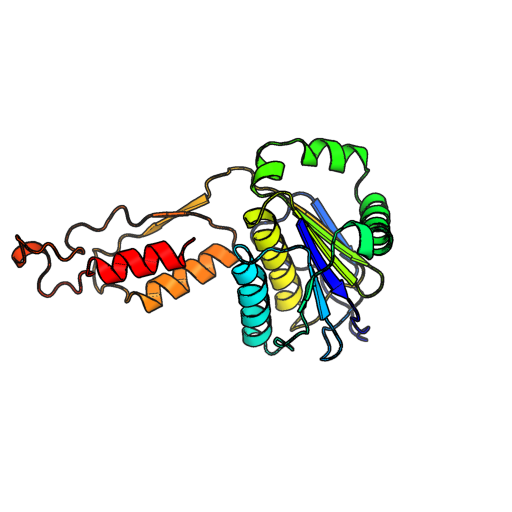 1 107 ? -7.504 11.562 -10.376 1.00 97.69 107 HIS A O 1
ATOM 862 N N . GLU A 1 108 ? -8.990 10.248 -11.412 1.00 98.00 108 GLU A N 1
ATOM 863 C CA . GLU A 1 108 ? -8.788 9.047 -10.603 1.00 98.00 108 GLU A CA 1
ATOM 864 C C . GLU A 1 108 ? -7.329 8.593 -10.612 1.00 98.00 108 GLU A C 1
ATOM 866 O O . GLU A 1 108 ? -6.782 8.211 -9.577 1.00 98.00 108 GLU A O 1
ATOM 871 N N . PHE A 1 109 ? -6.671 8.695 -11.769 1.00 98.06 109 PHE A N 1
ATOM 872 C CA . PHE A 1 109 ? -5.251 8.393 -11.883 1.00 98.06 109 PHE A CA 1
ATOM 873 C C . PHE A 1 109 ? -4.383 9.430 -11.164 1.00 98.06 109 PHE A C 1
ATOM 875 O O . PHE A 1 109 ? -3.413 9.078 -10.499 1.00 98.06 109 PHE A O 1
ATOM 882 N N . LYS A 1 110 ? -4.715 10.719 -11.281 1.00 98.06 110 LYS A N 1
ATOM 883 C CA . LYS A 1 110 ? -3.971 11.789 -10.601 1.00 98.06 110 LYS A CA 1
ATOM 884 C C . LYS A 1 110 ? -4.058 11.683 -9.080 1.00 98.06 110 LYS A C 1
ATOM 886 O O . LYS A 1 110 ? -3.077 12.017 -8.425 1.00 98.06 110 LYS A O 1
ATOM 891 N N . GLU A 1 111 ? -5.175 11.204 -8.542 1.00 98.12 111 GLU A N 1
ATOM 892 C CA . GLU A 1 111 ? -5.361 11.053 -7.096 1.00 98.12 111 GLU A CA 1
ATOM 893 C C . GLU A 1 111 ? -4.812 9.725 -6.558 1.00 98.12 111 GLU A C 1
ATOM 895 O O . GLU A 1 111 ? -4.157 9.707 -5.520 1.00 98.12 111 GLU A O 1
ATOM 900 N N . GLN A 1 112 ? -5.047 8.610 -7.259 1.00 98.38 112 GLN A N 1
ATOM 901 C CA . GLN A 1 112 ? -4.822 7.260 -6.715 1.00 98.38 112 GLN A CA 1
ATOM 902 C C . GLN A 1 112 ? -4.106 6.307 -7.679 1.00 98.38 112 GLN A C 1
ATOM 904 O O . GLN A 1 112 ? -3.889 5.143 -7.349 1.00 98.38 112 GLN A O 1
ATOM 909 N N . GLY A 1 113 ? -3.761 6.764 -8.880 1.00 98.19 113 GLY A N 1
ATOM 910 C CA . GLY A 1 113 ? -3.142 5.928 -9.897 1.00 98.19 113 GLY A CA 1
ATOM 911 C C . GLY A 1 113 ? -1.637 5.779 -9.737 1.00 98.19 113 GLY A C 1
ATOM 912 O O . GLY A 1 113 ? -0.952 6.641 -9.176 1.00 98.19 113 GLY A O 1
ATOM 913 N N . TYR A 1 114 ? -1.116 4.688 -10.288 1.00 98.25 114 TYR A N 1
ATOM 914 C CA . TYR A 1 114 ? 0.310 4.396 -10.311 1.00 98.25 114 TYR A CA 1
ATOM 915 C C . TYR A 1 114 ? 0.733 3.686 -11.598 1.00 98.25 114 TYR A C 1
ATOM 917 O O . TYR A 1 114 ? -0.074 3.119 -12.337 1.00 98.25 114 TYR A O 1
ATOM 925 N N . ILE A 1 115 ? 2.038 3.726 -11.847 1.00 96.81 115 ILE A N 1
ATOM 926 C CA . ILE A 1 115 ? 2.732 2.920 -12.850 1.00 96.81 115 ILE A CA 1
ATOM 927 C C . ILE A 1 115 ? 3.776 2.102 -12.105 1.00 96.81 115 ILE A C 1
ATOM 929 O O . ILE A 1 115 ? 4.624 2.684 -11.432 1.00 96.81 115 ILE A O 1
ATOM 933 N N . LEU A 1 116 ? 3.717 0.783 -12.234 1.00 96.81 116 LEU A N 1
ATOM 934 C CA . LEU A 1 116 ? 4.700 -0.161 -11.720 1.00 96.81 116 LEU A CA 1
ATOM 935 C C . LEU A 1 116 ? 5.379 -0.827 -12.916 1.00 96.81 116 LEU A C 1
ATOM 937 O O . LEU A 1 116 ? 4.705 -1.387 -13.779 1.00 96.81 116 LEU A O 1
ATOM 941 N N . VAL A 1 117 ? 6.704 -0.755 -12.970 1.00 95.00 117 VAL A N 1
ATOM 942 C CA . VAL A 1 117 ? 7.507 -1.432 -13.989 1.00 95.00 117 VAL A CA 1
ATOM 943 C C . VAL A 1 117 ? 8.596 -2.255 -13.323 1.00 95.00 117 VAL A C 1
ATOM 945 O O . VAL A 1 117 ? 9.351 -1.724 -12.512 1.00 95.00 117 VAL A O 1
ATOM 948 N N . CYS A 1 118 ? 8.699 -3.522 -13.710 1.00 92.31 118 CYS A N 1
ATOM 949 C CA . CYS A 1 118 ? 9.851 -4.374 -13.453 1.00 92.31 118 CYS A CA 1
ATOM 950 C C . CYS A 1 118 ? 10.685 -4.441 -14.740 1.00 92.31 118 CYS A C 1
ATOM 952 O O . CYS A 1 118 ? 10.126 -4.744 -15.799 1.00 92.31 118 CYS A O 1
ATOM 954 N N . HIS A 1 119 ? 11.980 -4.127 -14.674 1.00 91.56 119 HIS A N 1
ATOM 955 C CA . HIS A 1 119 ? 12.925 -4.328 -15.779 1.00 91.56 119 HIS A CA 1
ATOM 956 C C . HIS A 1 119 ? 14.372 -4.302 -15.278 1.00 91.56 119 HIS A C 1
ATOM 958 O O . HIS A 1 119 ? 14.689 -3.535 -14.370 1.00 91.56 119 HIS A O 1
ATOM 964 N N . SER A 1 120 ? 15.263 -5.074 -15.909 1.00 87.56 120 SER A N 1
ATOM 965 C CA . SER A 1 120 ? 16.717 -5.013 -15.681 1.00 87.56 120 SER A CA 1
ATOM 966 C C . SER A 1 120 ? 17.112 -5.075 -14.199 1.00 87.56 120 SER A C 1
ATOM 968 O O . SER A 1 120 ? 17.890 -4.242 -13.730 1.00 87.56 120 SER A O 1
ATOM 970 N N . SER A 1 121 ? 16.557 -6.027 -13.438 1.00 89.12 121 SER A N 1
ATOM 971 C CA . SER A 1 121 ? 16.828 -6.164 -11.996 1.00 89.12 121 SER A CA 1
ATOM 972 C C . SER A 1 121 ? 16.386 -4.966 -11.136 1.00 89.12 121 SER A C 1
ATOM 974 O O . SER A 1 121 ? 16.921 -4.747 -10.043 1.00 89.12 121 SER A O 1
ATOM 976 N N . LYS A 1 122 ? 15.432 -4.169 -11.626 1.00 93.00 122 LYS A N 1
ATOM 977 C CA . LYS A 1 122 ? 14.862 -3.008 -10.937 1.00 93.00 122 LYS A CA 1
ATOM 978 C C . LYS A 1 122 ? 13.341 -3.076 -10.944 1.00 93.00 122 LYS A C 1
ATOM 980 O O . LYS A 1 122 ? 12.731 -3.560 -11.898 1.00 93.00 122 LYS A O 1
ATOM 985 N N . ILE A 1 123 ? 12.731 -2.510 -9.911 1.00 94.38 123 ILE A N 1
ATOM 986 C CA . ILE A 1 123 ? 11.289 -2.286 -9.826 1.00 94.38 123 ILE A CA 1
ATOM 987 C C . ILE A 1 123 ? 11.063 -0.817 -9.515 1.00 94.38 123 ILE A C 1
ATOM 989 O O . ILE A 1 123 ? 11.467 -0.333 -8.462 1.00 94.38 123 ILE A O 1
ATOM 993 N N . GLY A 1 124 ? 10.416 -0.099 -10.426 1.00 96.00 124 GLY A N 1
ATOM 994 C CA . GLY A 1 124 ? 10.018 1.284 -10.203 1.00 96.00 124 GLY A CA 1
ATOM 995 C C . GLY A 1 124 ? 8.513 1.423 -10.090 1.00 96.00 124 GLY A C 1
ATOM 996 O O . GLY A 1 124 ? 7.770 0.945 -10.944 1.00 96.00 124 GLY A O 1
ATOM 997 N N . ILE A 1 125 ? 8.076 2.148 -9.069 1.00 97.56 125 ILE A N 1
ATOM 998 C CA . ILE A 1 125 ? 6.699 2.584 -8.875 1.00 97.56 125 ILE A CA 1
ATOM 999 C C . ILE A 1 125 ? 6.688 4.108 -8.957 1.00 97.56 125 ILE A C 1
ATOM 1001 O O . ILE A 1 125 ? 7.441 4.783 -8.257 1.00 97.56 125 ILE A O 1
ATOM 1005 N N . GLN A 1 126 ? 5.834 4.668 -9.807 1.00 96.56 126 GLN A N 1
ATOM 1006 C CA . GLN A 1 126 ? 5.627 6.109 -9.924 1.00 96.56 126 GLN A CA 1
ATOM 1007 C C . GLN A 1 126 ? 4.158 6.456 -9.722 1.00 96.56 126 GLN A C 1
ATOM 1009 O O . GLN A 1 126 ? 3.282 5.848 -10.334 1.00 96.56 126 GLN A O 1
ATOM 1014 N N . ALA A 1 127 ? 3.903 7.497 -8.931 1.00 97.00 127 ALA A N 1
ATOM 1015 C CA . ALA A 1 127 ? 2.576 8.077 -8.769 1.00 97.00 127 ALA A CA 1
ATOM 1016 C C . ALA A 1 127 ? 2.638 9.598 -8.560 1.00 97.00 127 ALA A C 1
ATOM 1018 O O . ALA A 1 127 ? 3.703 10.198 -8.337 1.00 97.00 127 ALA A O 1
ATOM 1019 N N . LYS A 1 128 ? 1.469 10.236 -8.674 1.00 96.56 128 LYS A N 1
ATOM 1020 C CA . LYS A 1 128 ? 1.284 11.676 -8.440 1.00 96.56 128 LYS A CA 1
ATOM 1021 C C . LYS A 1 128 ? 1.065 12.020 -6.966 1.00 96.56 128 LYS A C 1
ATOM 1023 O O . LYS A 1 128 ? 1.396 13.138 -6.579 1.00 96.56 128 LYS A O 1
ATOM 1028 N N . ARG A 1 129 ? 0.543 11.074 -6.182 1.00 96.38 129 ARG A N 1
ATOM 1029 C CA . ARG A 1 129 ? 0.220 11.198 -4.755 1.00 96.38 129 ARG A CA 1
ATOM 1030 C C . ARG A 1 129 ? 0.699 9.970 -3.986 1.00 96.38 129 ARG A C 1
ATOM 1032 O O . ARG A 1 129 ? 0.856 8.895 -4.569 1.00 96.38 129 ARG A O 1
ATOM 1039 N N . ASP A 1 130 ? 0.832 10.135 -2.679 1.00 96.50 130 ASP A N 1
ATOM 1040 C CA . ASP A 1 130 ? 1.177 9.110 -1.691 1.00 96.50 130 ASP A CA 1
ATOM 1041 C C . ASP A 1 130 ? 0.271 7.881 -1.801 1.00 96.50 130 ASP A C 1
ATOM 1043 O O . ASP A 1 130 ? 0.763 6.760 -1.905 1.00 96.50 130 ASP A O 1
ATOM 1047 N N . GLN A 1 131 ? -1.046 8.092 -1.896 1.00 97.12 131 GLN A N 1
ATOM 1048 C CA . GLN A 1 131 ? -2.028 7.010 -2.003 1.00 97.12 131 GLN A CA 1
ATOM 1049 C C . GLN A 1 131 ? -1.810 6.137 -3.251 1.00 97.12 131 GLN A C 1
ATOM 1051 O O . GLN A 1 131 ? -1.917 4.914 -3.180 1.00 97.12 131 GLN A O 1
ATOM 1056 N N . GLY A 1 132 ? -1.430 6.741 -4.382 1.00 98.00 132 GLY A N 1
ATOM 1057 C CA . GLY A 1 132 ? -1.070 5.992 -5.587 1.00 98.00 132 GLY A CA 1
ATOM 1058 C C . GLY A 1 132 ? 0.209 5.170 -5.405 1.00 98.00 132 GLY A C 1
ATOM 1059 O O . GLY A 1 132 ? 0.241 4.002 -5.787 1.00 98.00 132 GLY A O 1
ATOM 1060 N N . LEU A 1 133 ? 1.248 5.731 -4.769 1.00 97.62 133 LEU A N 1
ATOM 1061 C CA . LEU A 1 133 ? 2.465 4.971 -4.448 1.00 97.62 133 LEU A CA 1
ATOM 1062 C C . LEU A 1 133 ? 2.159 3.787 -3.529 1.00 97.62 133 LEU A C 1
ATOM 1064 O O . LEU A 1 133 ? 2.603 2.674 -3.806 1.00 97.62 133 LEU A O 1
ATOM 1068 N N . PHE A 1 134 ? 1.367 4.019 -2.482 1.00 97.75 134 PHE A N 1
ATOM 1069 C CA . PHE A 1 134 ? 0.931 2.981 -1.558 1.00 97.75 134 PHE A CA 1
ATOM 1070 C C . PHE A 1 134 ? 0.199 1.846 -2.291 1.00 97.75 134 PHE A C 1
ATOM 1072 O O . PHE A 1 134 ? 0.527 0.680 -2.094 1.00 97.75 134 PHE A O 1
ATOM 1079 N N . TYR A 1 135 ? -0.726 2.153 -3.208 1.00 98.50 135 TYR A N 1
ATOM 1080 C CA . TYR A 1 135 ? -1.405 1.125 -4.011 1.00 98.50 135 TYR A CA 1
ATOM 1081 C C . TYR A 1 135 ? -0.497 0.391 -4.987 1.00 98.50 135 TYR A C 1
ATOM 1083 O O . TYR A 1 135 ? -0.693 -0.807 -5.201 1.00 98.50 135 TYR A O 1
ATOM 1091 N N . GLY A 1 136 ? 0.505 1.071 -5.544 1.00 97.94 136 GLY A N 1
ATOM 1092 C CA . GLY A 1 136 ? 1.536 0.415 -6.337 1.00 97.94 136 GLY A CA 1
ATOM 1093 C C . GLY A 1 136 ? 2.297 -0.628 -5.521 1.00 97.94 136 GLY A C 1
ATOM 1094 O O . GLY A 1 136 ? 2.521 -1.732 -6.011 1.00 97.94 136 GLY A O 1
ATOM 1095 N N . ILE A 1 137 ? 2.612 -0.322 -4.257 1.00 97.12 137 ILE A N 1
ATOM 1096 C CA . ILE A 1 137 ? 3.231 -1.282 -3.333 1.00 97.12 137 ILE A CA 1
ATOM 1097 C C . ILE A 1 137 ? 2.289 -2.448 -3.050 1.00 97.12 137 ILE A C 1
ATOM 1099 O O . ILE A 1 137 ? 2.735 -3.584 -3.111 1.00 97.12 137 ILE A O 1
ATOM 1103 N N . GLN A 1 138 ? 0.991 -2.222 -2.826 1.00 97.50 138 GLN A N 1
ATOM 1104 C CA . GLN A 1 138 ? 0.063 -3.342 -2.598 1.00 97.50 138 GLN A CA 1
ATOM 1105 C C . GLN A 1 138 ? 0.013 -4.301 -3.796 1.00 97.50 138 GLN A C 1
ATOM 1107 O O . GLN A 1 138 ? -0.020 -5.517 -3.630 1.00 97.50 138 GLN A O 1
ATOM 1112 N N . THR A 1 139 ? 0.066 -3.773 -5.020 1.00 97.00 139 THR A N 1
ATOM 1113 C CA . THR A 1 139 ? 0.172 -4.603 -6.230 1.00 97.00 139 THR A CA 1
ATOM 1114 C C . THR A 1 139 ? 1.505 -5.336 -6.301 1.00 97.00 139 THR A C 1
ATOM 1116 O O . THR A 1 139 ? 1.523 -6.517 -6.636 1.00 97.00 139 THR A O 1
ATOM 1119 N N . LEU A 1 140 ? 2.610 -4.676 -5.943 1.00 94.88 140 LEU A N 1
ATOM 1120 C CA . LEU A 1 140 ? 3.911 -5.328 -5.829 1.00 94.88 140 LEU A CA 1
ATOM 1121 C C . LEU A 1 140 ? 3.870 -6.488 -4.825 1.00 94.88 140 LEU A C 1
ATOM 1123 O O . LEU A 1 140 ? 4.315 -7.585 -5.144 1.00 94.88 140 LEU A O 1
ATOM 1127 N N . MET A 1 141 ? 3.283 -6.275 -3.650 1.00 94.12 141 MET A N 1
ATOM 1128 C CA . MET A 1 141 ? 3.150 -7.300 -2.617 1.00 94.12 141 MET A CA 1
ATOM 1129 C C . MET A 1 141 ? 2.299 -8.482 -3.089 1.00 94.12 141 MET A C 1
ATOM 1131 O O . MET A 1 141 ? 2.652 -9.625 -2.832 1.00 94.12 141 MET A O 1
ATOM 1135 N N . GLN A 1 142 ? 1.245 -8.257 -3.878 1.00 93.69 142 GLN A N 1
ATOM 1136 C CA . GLN A 1 142 ? 0.482 -9.362 -4.476 1.00 93.69 142 GLN A CA 1
ATOM 1137 C C . GLN A 1 142 ? 1.321 -10.201 -5.455 1.00 93.69 142 GLN A C 1
ATOM 1139 O O . GLN A 1 142 ? 1.219 -11.430 -5.444 1.00 93.69 142 GLN A O 1
ATOM 1144 N N . ILE A 1 143 ? 2.202 -9.569 -6.244 1.00 91.25 143 ILE A N 1
ATOM 1145 C CA . ILE A 1 143 ? 3.163 -10.287 -7.101 1.00 91.25 143 ILE A CA 1
ATOM 1146 C C . ILE A 1 143 ? 4.046 -11.190 -6.231 1.00 91.25 143 ILE A C 1
ATOM 1148 O O . ILE A 1 143 ? 4.093 -12.397 -6.464 1.00 91.25 143 ILE A O 1
ATOM 1152 N N . ILE A 1 144 ? 4.669 -10.627 -5.194 1.00 88.88 144 ILE A N 1
ATOM 1153 C CA . ILE A 1 144 ? 5.556 -11.344 -4.263 1.00 88.88 144 ILE A CA 1
ATOM 1154 C C . ILE A 1 144 ? 4.855 -12.543 -3.626 1.00 88.88 144 ILE A C 1
ATOM 1156 O O . ILE A 1 144 ? 5.383 -13.660 -3.602 1.00 88.88 144 ILE A O 1
ATOM 1160 N N . ASN A 1 145 ? 3.652 -12.307 -3.107 1.00 87.62 145 ASN A N 1
ATOM 1161 C CA . ASN A 1 145 ? 2.904 -13.278 -2.321 1.00 87.62 145 ASN A CA 1
ATOM 1162 C C . ASN A 1 145 ? 2.473 -14.465 -3.176 1.00 87.62 145 ASN A C 1
ATOM 1164 O O . ASN A 1 145 ? 2.584 -15.613 -2.746 1.00 87.62 145 ASN A O 1
ATOM 1168 N N . SER A 1 146 ? 2.064 -14.204 -4.421 1.00 85.94 146 SER A N 1
ATOM 1169 C CA . SER A 1 146 ? 1.686 -15.257 -5.366 1.00 85.94 146 SER A CA 1
ATOM 1170 C C . SER A 1 146 ? 2.849 -16.197 -5.719 1.00 85.94 146 SER A C 1
ATOM 1172 O O . SER A 1 146 ? 2.623 -17.354 -6.071 1.00 85.94 146 SER A O 1
ATOM 1174 N N . GLN A 1 147 ? 4.096 -15.730 -5.584 1.00 82.69 147 GLN A N 1
ATOM 1175 C CA . GLN A 1 147 ? 5.300 -16.450 -6.003 1.00 82.69 147 GLN A CA 1
ATOM 1176 C C . GLN A 1 147 ? 6.230 -16.828 -4.840 1.00 82.69 147 GLN A C 1
ATOM 1178 O O . GLN A 1 147 ? 7.414 -17.091 -5.057 1.00 82.69 147 GLN A O 1
ATOM 1183 N N . LYS A 1 148 ? 5.715 -16.875 -3.602 1.00 82.31 148 LYS A N 1
ATOM 1184 C CA . LYS A 1 148 ? 6.478 -17.259 -2.397 1.00 82.31 148 LYS A CA 1
ATOM 1185 C C . LYS A 1 148 ? 7.780 -16.461 -2.227 1.00 82.31 148 LYS A C 1
ATOM 1187 O O . LYS A 1 148 ? 8.827 -17.039 -1.936 1.00 82.31 148 LYS A O 1
ATOM 1192 N N . GLY A 1 149 ? 7.719 -15.147 -2.441 1.00 78.94 149 GLY A N 1
ATOM 1193 C CA . GLY A 1 149 ? 8.867 -14.259 -2.245 1.00 78.94 149 GLY A CA 1
ATOM 1194 C C . GLY A 1 149 ? 9.664 -13.921 -3.506 1.00 78.94 149 GLY A C 1
ATOM 1195 O O . GLY A 1 149 ? 10.608 -13.134 -3.433 1.00 78.94 149 GLY A O 1
ATOM 1196 N N . LEU A 1 150 ? 9.302 -14.498 -4.655 1.00 81.44 150 LEU A N 1
ATOM 1197 C CA . LEU A 1 150 ? 9.920 -14.191 -5.944 1.00 81.44 150 LEU A CA 1
ATOM 1198 C C . LEU A 1 150 ? 9.184 -13.057 -6.675 1.00 81.44 150 LEU A C 1
ATOM 1200 O O . LEU A 1 150 ? 7.986 -12.841 -6.509 1.00 81.44 150 LEU A O 1
ATOM 1204 N N . PHE A 1 151 ? 9.916 -12.359 -7.532 1.00 76.62 151 PHE A N 1
ATOM 1205 C CA . PHE A 1 151 ? 9.459 -11.264 -8.380 1.00 76.62 151 PHE A CA 1
ATOM 1206 C C . PHE A 1 151 ? 9.624 -11.617 -9.847 1.00 76.62 151 PHE A C 1
ATOM 1208 O O . PHE A 1 151 ? 10.556 -12.320 -10.211 1.00 76.62 151 PHE A O 1
ATOM 1215 N N . THR A 1 152 ? 8.779 -11.058 -10.702 1.00 77.50 152 THR A N 1
ATOM 1216 C CA . THR A 1 152 ? 9.018 -11.059 -12.151 1.00 77.50 152 THR A CA 1
ATOM 1217 C C . THR A 1 152 ? 10.072 -10.016 -12.523 1.00 77.50 152 THR A C 1
ATOM 1219 O O . THR A 1 152 ? 10.076 -8.916 -11.964 1.00 77.50 152 THR A O 1
ATOM 1222 N N . ASN A 1 153 ? 10.961 -10.327 -13.468 1.00 75.31 153 ASN A N 1
ATOM 1223 C CA . ASN A 1 153 ? 11.895 -9.329 -14.002 1.00 75.31 153 ASN A CA 1
ATOM 1224 C C . ASN A 1 153 ? 11.221 -8.339 -14.930 1.00 75.31 153 ASN A C 1
ATOM 1226 O O . ASN A 1 153 ? 11.718 -7.231 -15.107 1.00 75.31 153 ASN A O 1
ATOM 1230 N N . GLN A 1 154 ? 10.168 -8.774 -15.618 1.00 84.50 154 GLN A N 1
ATOM 1231 C CA . GLN A 1 154 ? 9.537 -7.972 -16.640 1.00 84.50 154 GLN A CA 1
ATOM 1232 C C . GLN A 1 154 ? 8.045 -7.918 -16.429 1.00 84.50 154 GLN A C 1
ATOM 1234 O O . GLN A 1 154 ? 7.279 -8.818 -16.768 1.00 84.50 154 GLN A O 1
ATOM 1239 N N . CYS A 1 155 ? 7.629 -6.777 -15.917 1.00 90.00 155 CYS A N 1
ATOM 1240 C CA . CYS A 1 155 ? 6.244 -6.536 -15.618 1.00 90.00 155 CYS A CA 1
ATOM 1241 C C . CYS A 1 155 ? 5.922 -5.077 -15.882 1.00 90.00 155 CYS A C 1
ATOM 1243 O O . CYS A 1 155 ? 6.767 -4.197 -15.713 1.00 90.00 155 CYS A O 1
ATOM 1245 N N . VAL A 1 156 ? 4.697 -4.814 -16.309 1.00 93.75 156 VAL A N 1
ATOM 1246 C CA . VAL A 1 156 ? 4.200 -3.453 -16.478 1.00 93.75 156 VAL A CA 1
ATOM 1247 C C . VAL A 1 156 ? 2.764 -3.446 -16.010 1.00 93.75 156 VAL A C 1
ATOM 1249 O O . VAL A 1 156 ? 1.921 -4.075 -16.640 1.00 93.75 156 VAL A O 1
ATOM 1252 N N . TYR A 1 157 ? 2.486 -2.718 -14.936 1.00 95.44 157 TYR A N 1
ATOM 1253 C CA . TYR A 1 157 ? 1.136 -2.516 -14.431 1.00 95.44 157 TYR A CA 1
ATOM 1254 C C . TYR A 1 157 ? 0.833 -1.029 -14.345 1.00 95.44 157 TYR A C 1
ATOM 1256 O O . TYR A 1 157 ? 1.597 -0.251 -13.777 1.00 95.44 157 TYR A O 1
ATOM 1264 N N . ILE A 1 158 ? -0.295 -0.633 -14.922 1.00 96.38 158 ILE A N 1
ATOM 1265 C CA . ILE A 1 158 ? -0.818 0.728 -14.834 1.00 96.38 158 ILE A CA 1
ATOM 1266 C C . ILE A 1 158 ? -2.222 0.607 -14.298 1.00 96.38 158 ILE A C 1
ATOM 1268 O O . ILE A 1 158 ? -3.049 -0.084 -14.893 1.00 96.38 158 ILE A O 1
ATOM 1272 N N . ASP A 1 159 ? -2.482 1.286 -13.192 1.00 97.88 159 ASP A N 1
ATOM 1273 C CA . ASP A 1 159 ? -3.762 1.161 -12.526 1.00 97.88 159 ASP A CA 1
ATOM 1274 C C . ASP A 1 159 ? -4.229 2.480 -11.931 1.00 97.88 159 ASP A C 1
ATOM 1276 O O . ASP A 1 159 ? -3.433 3.362 -11.602 1.00 97.88 159 ASP A O 1
ATOM 1280 N N . HIS A 1 160 ? -5.544 2.600 -11.822 1.00 97.75 160 HIS A N 1
ATOM 1281 C CA . HIS A 1 160 ? -6.241 3.613 -11.050 1.00 97.75 160 HIS A CA 1
ATOM 1282 C C . HIS A 1 160 ? -7.647 3.094 -10.750 1.00 97.75 160 HIS A C 1
ATOM 1284 O O . HIS A 1 160 ? -8.195 2.297 -11.517 1.00 97.75 160 HIS A O 1
ATOM 1290 N N . PRO A 1 161 ? -8.288 3.557 -9.672 1.00 97.75 161 PRO A N 1
ATOM 1291 C CA . PRO A 1 161 ? -9.607 3.059 -9.342 1.00 97.75 161 PRO A CA 1
ATOM 1292 C C . PRO A 1 161 ? -10.663 3.565 -10.331 1.00 97.75 161 PRO A C 1
ATOM 1294 O O . PRO A 1 161 ? -10.537 4.645 -10.912 1.00 97.75 161 PRO A O 1
ATOM 1297 N N . LYS A 1 162 ? -11.755 2.806 -10.455 1.00 96.75 162 LYS A N 1
ATOM 1298 C CA . LYS A 1 162 ? -12.986 3.271 -11.114 1.00 96.75 162 LYS A CA 1
ATOM 1299 C C . LYS A 1 162 ? -13.748 4.294 -10.261 1.00 96.75 162 LYS A C 1
ATOM 1301 O O . LYS A 1 162 ? -14.383 5.185 -10.807 1.00 96.75 162 LYS A O 1
ATOM 1306 N N . TYR A 1 163 ? -13.675 4.159 -8.936 1.00 97.38 163 TYR A N 1
ATOM 1307 C CA . TYR A 1 163 ? -14.311 5.053 -7.967 1.00 97.38 163 TYR A CA 1
ATOM 1308 C C . TYR A 1 163 ? -13.292 5.485 -6.914 1.00 97.38 163 TYR A C 1
ATOM 1310 O O . TYR A 1 163 ? -12.608 4.640 -6.333 1.00 97.38 163 TYR A O 1
ATOM 1318 N N . LEU A 1 164 ? -13.206 6.790 -6.647 1.00 97.88 164 LEU A N 1
ATOM 1319 C CA . LEU A 1 164 ? -12.268 7.354 -5.668 1.00 97.88 164 LEU A CA 1
ATOM 1320 C C . LEU A 1 164 ? -12.526 6.866 -4.238 1.00 97.88 164 LEU A C 1
ATOM 1322 O O . LEU A 1 164 ? -11.586 6.776 -3.453 1.00 97.88 164 LEU A O 1
ATOM 1326 N N . ILE A 1 165 ? -13.775 6.532 -3.912 1.00 97.50 165 ILE A N 1
ATOM 1327 C CA . ILE A 1 165 ? -14.189 6.036 -2.599 1.00 97.50 165 ILE A CA 1
ATOM 1328 C C . ILE A 1 165 ? -14.555 4.560 -2.736 1.00 97.50 165 ILE A C 1
ATOM 1330 O O . ILE A 1 165 ? -15.438 4.198 -3.513 1.00 97.50 165 ILE A O 1
ATOM 1334 N N . ARG A 1 166 ? -13.858 3.711 -1.982 1.00 97.56 166 ARG A N 1
ATOM 1335 C CA . ARG A 1 166 ? -14.105 2.273 -1.859 1.00 97.56 166 ARG A CA 1
ATOM 1336 C C . ARG A 1 166 ? -14.159 1.971 -0.373 1.00 97.56 166 ARG A C 1
ATOM 1338 O O . ARG A 1 166 ? -13.116 1.916 0.279 1.00 97.56 166 ARG A O 1
ATOM 1345 N N . GLY A 1 167 ? -15.378 1.883 0.148 1.00 95.81 167 GLY A N 1
ATOM 1346 C CA . GLY A 1 167 ? -15.632 1.797 1.576 1.00 95.81 167 GLY A CA 1
ATOM 1347 C C . GLY A 1 167 ? -16.193 0.457 2.014 1.00 95.81 167 GLY A C 1
ATOM 1348 O O . GLY A 1 167 ? -16.976 -0.153 1.289 1.00 95.81 167 GLY A O 1
ATOM 1349 N N . VAL A 1 168 ? -15.827 0.048 3.224 1.00 95.81 168 VAL A N 1
ATOM 1350 C CA . VAL A 1 168 ? -16.468 -1.049 3.954 1.00 95.81 168 VAL A CA 1
ATOM 1351 C C . VAL A 1 168 ? -17.105 -0.471 5.206 1.00 95.81 168 VAL A C 1
ATOM 1353 O O . VAL A 1 168 ? -16.456 0.282 5.928 1.00 95.81 168 VAL A O 1
ATOM 1356 N N . SER A 1 169 ? -18.372 -0.800 5.440 1.00 93.44 169 SER A N 1
ATOM 1357 C CA . SER A 1 169 ? -19.060 -0.485 6.690 1.00 93.44 169 SER A CA 1
ATOM 1358 C C . SER A 1 169 ? -19.054 -1.707 7.593 1.00 93.44 169 SER A C 1
ATOM 1360 O O . SER A 1 169 ? -19.339 -2.801 7.111 1.00 93.44 169 SER A O 1
ATOM 1362 N N . ASP A 1 170 ? -18.795 -1.507 8.881 1.00 90.50 170 ASP A N 1
ATOM 1363 C CA . ASP A 1 170 ? -18.865 -2.566 9.892 1.00 90.50 170 ASP A CA 1
ATOM 1364 C C . ASP A 1 170 ? -19.816 -2.175 11.030 1.00 90.50 170 ASP A C 1
ATOM 1366 O O . ASP A 1 170 ? -19.870 -1.012 11.444 1.00 90.50 170 ASP A O 1
ATOM 1370 N N . ASP A 1 171 ? -20.603 -3.148 11.491 1.00 91.81 171 ASP A N 1
ATOM 1371 C CA . ASP A 1 171 ? -21.506 -3.010 12.634 1.00 91.81 171 ASP A CA 1
ATOM 1372 C C . ASP A 1 171 ? -20.860 -3.643 13.863 1.00 91.81 171 ASP A C 1
ATOM 1374 O O . ASP A 1 171 ? -21.005 -4.832 14.147 1.00 91.81 171 ASP A O 1
ATOM 1378 N N . ILE A 1 172 ? -20.167 -2.797 14.620 1.00 90.75 172 ILE A N 1
ATOM 1379 C CA . ILE A 1 172 ? -19.420 -3.189 15.818 1.00 90.75 172 ILE A CA 1
ATOM 1380 C C . ILE A 1 172 ? -20.294 -3.225 17.081 1.00 90.75 172 ILE A C 1
ATOM 1382 O O . ILE A 1 172 ? -19.787 -3.476 18.172 1.00 90.75 172 ILE A O 1
ATOM 1386 N N . SER A 1 173 ? -21.596 -2.942 16.960 1.00 89.06 173 SER A N 1
ATOM 1387 C CA . SER A 1 173 ? -22.526 -2.855 18.097 1.00 89.06 173 SER A CA 1
ATOM 1388 C C . SER A 1 173 ? -23.189 -4.189 18.461 1.00 89.06 173 SER A C 1
ATOM 1390 O O . SER A 1 173 ? -23.839 -4.325 19.507 1.00 89.06 173 SER A O 1
ATOM 1392 N N . ARG A 1 174 ? -23.042 -5.205 17.603 1.00 85.12 174 ARG A N 1
ATOM 1393 C CA . ARG A 1 174 ? -23.681 -6.516 17.757 1.00 85.12 174 ARG A CA 1
ATOM 1394 C C . ARG A 1 174 ? -22.681 -7.551 18.264 1.00 85.12 174 ARG A C 1
ATOM 1396 O O . ARG A 1 174 ? -21.717 -7.887 17.592 1.00 85.12 174 ARG A O 1
ATOM 1403 N N . GLY A 1 175 ? -22.960 -8.120 19.435 1.00 80.38 175 GLY A N 1
ATOM 1404 C CA . GLY A 1 175 ? -22.144 -9.192 20.007 1.00 80.38 175 GLY A CA 1
ATOM 1405 C C . GLY A 1 175 ? -20.867 -8.688 20.680 1.00 80.38 175 GLY A C 1
ATOM 1406 O O . GLY A 1 175 ? -20.907 -7.715 21.433 1.00 80.38 175 GLY A O 1
ATOM 1407 N N . GLN A 1 176 ? -19.761 -9.408 20.477 1.00 83.62 176 GLN A N 1
ATOM 1408 C CA . GLN A 1 176 ? -18.472 -9.083 21.080 1.00 83.62 176 GLN A CA 1
ATOM 1409 C C . GLN A 1 176 ? -17.788 -7.958 20.301 1.00 83.62 176 GLN A C 1
ATOM 1411 O O . GLN A 1 176 ? -17.481 -8.110 19.121 1.00 83.62 176 GLN A O 1
ATOM 1416 N N . ALA A 1 177 ? -17.502 -6.859 20.992 1.00 89.12 177 ALA A N 1
ATOM 1417 C CA . ALA A 1 177 ? -16.786 -5.727 20.429 1.00 89.12 177 ALA A CA 1
ATOM 1418 C C . ALA A 1 177 ? -15.357 -6.122 20.003 1.00 89.12 177 ALA A C 1
ATOM 1420 O O . ALA A 1 177 ? -14.623 -6.692 20.822 1.00 89.12 177 ALA A O 1
ATOM 1421 N N . PRO A 1 178 ? -14.920 -5.812 18.769 1.00 92.19 178 PRO A N 1
ATOM 1422 C CA . PRO A 1 178 ? -13.527 -5.999 18.381 1.00 92.19 178 PRO A CA 1
ATOM 1423 C C . PRO A 1 178 ? -12.627 -5.054 19.182 1.00 92.19 178 PRO A C 1
ATOM 1425 O O . PRO A 1 178 ? -12.975 -3.905 19.432 1.00 92.19 178 PRO A O 1
ATOM 1428 N N . THR A 1 179 ? -11.434 -5.492 19.573 1.00 94.12 179 THR A N 1
ATOM 1429 C CA . THR A 1 179 ? -10.463 -4.568 20.184 1.00 94.12 179 THR A CA 1
ATOM 1430 C C . THR A 1 179 ? -9.938 -3.565 19.148 1.00 94.12 179 THR A C 1
ATOM 1432 O O . THR A 1 179 ? -10.013 -3.820 17.944 1.00 94.12 179 THR A O 1
ATOM 1435 N N . VAL A 1 180 ? -9.331 -2.456 19.589 1.00 95.31 180 VAL A N 1
ATOM 1436 C CA . VAL A 1 180 ? -8.636 -1.517 18.680 1.00 95.31 180 VAL A CA 1
ATOM 1437 C C . VAL A 1 180 ? -7.609 -2.246 17.811 1.00 95.31 180 VAL A C 1
ATOM 1439 O O . VAL A 1 180 ? -7.521 -1.997 16.613 1.00 95.31 180 VAL A O 1
ATOM 1442 N N . GLU A 1 181 ? -6.882 -3.207 18.381 1.00 96.44 181 GLU A N 1
ATOM 1443 C CA . GLU A 1 181 ? -5.910 -4.015 17.644 1.00 96.44 181 GLU A CA 1
ATOM 1444 C C . GLU A 1 181 ? -6.572 -4.896 16.571 1.00 96.44 181 GLU A C 1
ATOM 1446 O O . GLU A 1 181 ? -6.050 -5.031 15.466 1.00 96.44 181 GLU A O 1
ATOM 1451 N N . ASN A 1 182 ? -7.754 -5.464 16.846 1.00 95.12 182 ASN A N 1
ATOM 1452 C CA . ASN A 1 182 ? -8.516 -6.187 15.824 1.00 95.12 182 ASN A CA 1
ATOM 1453 C C . ASN A 1 182 ? -8.959 -5.256 14.689 1.00 95.12 182 ASN A C 1
ATOM 1455 O O . ASN A 1 182 ? -8.844 -5.632 13.524 1.00 95.12 182 ASN A O 1
ATOM 1459 N N . LEU A 1 183 ? -9.413 -4.042 15.016 1.00 95.50 183 LEU A N 1
ATOM 1460 C CA . LEU A 1 183 ? -9.819 -3.047 14.022 1.00 95.50 183 LEU A CA 1
ATOM 1461 C C . LEU A 1 183 ? -8.639 -2.606 13.146 1.00 95.50 183 LEU A C 1
ATOM 1463 O O . LEU A 1 183 ? -8.781 -2.535 11.928 1.00 95.50 183 LEU A O 1
ATOM 1467 N N . LYS A 1 184 ? -7.454 -2.385 13.729 1.00 96.25 184 LYS A N 1
ATOM 1468 C CA . LYS A 1 184 ? -6.226 -2.080 12.975 1.00 96.25 184 LYS A CA 1
ATOM 1469 C C . LYS A 1 184 ? -5.841 -3.204 12.017 1.00 96.25 184 LYS A C 1
ATOM 1471 O O . LYS A 1 184 ? -5.568 -2.943 10.847 1.00 96.25 184 LYS A O 1
ATOM 1476 N N . LYS A 1 185 ? -5.884 -4.458 12.480 1.00 95.31 185 LYS A N 1
ATOM 1477 C CA . LYS A 1 185 ? -5.658 -5.631 11.618 1.00 95.31 185 LYS A CA 1
ATOM 1478 C C . LYS A 1 185 ? -6.647 -5.669 10.458 1.00 95.31 185 LYS A C 1
ATOM 1480 O O . LYS A 1 185 ? -6.240 -5.900 9.326 1.00 95.31 185 LYS A O 1
ATOM 1485 N N . PHE A 1 186 ? -7.921 -5.384 10.717 1.00 95.88 186 PHE A N 1
ATOM 1486 C CA . PHE A 1 186 ? -8.930 -5.339 9.665 1.00 95.88 186 PHE A CA 1
ATOM 1487 C C . PHE A 1 186 ? -8.661 -4.222 8.647 1.00 95.88 186 PHE A C 1
ATOM 1489 O O . PHE A 1 186 ? -8.690 -4.474 7.444 1.00 95.88 186 PHE A O 1
ATOM 1496 N N . ILE A 1 187 ? -8.300 -3.019 9.108 1.00 96.25 187 ILE A N 1
ATOM 1497 C CA . ILE A 1 187 ? -7.881 -1.905 8.241 1.00 96.25 187 ILE A CA 1
ATOM 1498 C C . ILE A 1 187 ? -6.692 -2.312 7.361 1.00 96.25 187 ILE A C 1
ATOM 1500 O O . ILE A 1 187 ? -6.707 -2.028 6.163 1.00 96.25 187 ILE A O 1
ATOM 1504 N N . ASN A 1 188 ? -5.697 -3.019 7.907 1.00 94.81 188 ASN A N 1
ATOM 1505 C CA . ASN A 1 188 ? -4.559 -3.498 7.121 1.00 94.81 188 ASN A CA 1
ATOM 1506 C C . ASN A 1 188 ? -4.992 -4.433 5.992 1.00 94.81 188 ASN A C 1
ATOM 1508 O O . ASN A 1 188 ? -4.585 -4.215 4.850 1.00 94.81 188 ASN A O 1
ATOM 1512 N N . GLU A 1 189 ? -5.849 -5.417 6.274 1.00 94.62 189 GLU A N 1
ATOM 1513 C CA . GLU A 1 189 ? -6.349 -6.336 5.242 1.00 94.62 189 GLU A CA 1
ATOM 1514 C C . GLU A 1 189 ? -7.141 -5.598 4.154 1.00 94.62 189 GLU A C 1
ATOM 1516 O O . GLU A 1 189 ? -6.920 -5.806 2.959 1.00 94.62 189 GLU A O 1
ATOM 1521 N N . LEU A 1 190 ? -8.005 -4.661 4.552 1.00 96.88 190 LEU A N 1
ATOM 1522 C CA . LEU A 1 190 ? -8.735 -3.802 3.621 1.00 96.88 190 LEU A CA 1
ATOM 1523 C C . LEU A 1 190 ? -7.774 -2.972 2.747 1.00 96.88 190 LEU A C 1
ATOM 1525 O O . LEU A 1 190 ? -7.946 -2.891 1.525 1.00 96.88 190 LEU A O 1
ATOM 1529 N N . SER A 1 191 ? -6.725 -2.404 3.346 1.00 96.00 191 SER A N 1
ATOM 1530 C CA . SER A 1 191 ? -5.741 -1.571 2.647 1.00 96.00 191 SER A CA 1
ATOM 1531 C C . SER A 1 191 ? -4.963 -2.345 1.573 1.00 96.00 191 SER A C 1
ATOM 1533 O O . SER A 1 191 ? -4.727 -1.805 0.487 1.00 96.00 191 SER A O 1
ATOM 1535 N N . ARG A 1 192 ? -4.656 -3.633 1.811 1.00 94.94 192 ARG A N 1
ATOM 1536 C CA . ARG A 1 192 ? -3.991 -4.534 0.846 1.00 94.94 192 ARG A CA 1
ATOM 1537 C C . ARG A 1 192 ? -4.841 -4.761 -0.409 1.00 94.94 192 ARG A C 1
ATOM 1539 O O . ARG A 1 192 ? -4.310 -4.854 -1.518 1.00 94.94 192 ARG A O 1
ATOM 1546 N N . ALA A 1 193 ? -6.166 -4.754 -0.253 1.00 96.44 193 ALA A N 1
ATOM 1547 C CA . ALA A 1 193 ? -7.149 -4.787 -1.339 1.00 96.44 193 ALA A CA 1
ATOM 1548 C C . ALA A 1 193 ? -7.506 -3.388 -1.888 1.00 96.44 193 ALA A C 1
ATOM 1550 O O . ALA A 1 193 ? -8.469 -3.228 -2.641 1.00 96.44 193 ALA A O 1
ATOM 1551 N N . LYS A 1 194 ? -6.733 -2.353 -1.534 1.00 97.88 194 LYS A N 1
ATOM 1552 C CA . LYS A 1 194 ? -6.930 -0.953 -1.943 1.00 97.88 194 LYS A CA 1
ATOM 1553 C C . LYS A 1 194 ? -8.277 -0.359 -1.505 1.00 97.88 194 LYS A C 1
ATOM 1555 O O . LYS A 1 194 ? -8.702 0.650 -2.077 1.00 97.88 194 LYS A O 1
ATOM 1560 N N . ILE A 1 195 ? -8.953 -0.936 -0.510 1.00 97.94 195 ILE A N 1
ATOM 1561 C CA . ILE A 1 195 ? -10.079 -0.289 0.177 1.00 97.94 195 ILE A CA 1
ATOM 1562 C C . ILE A 1 195 ? -9.517 0.888 0.969 1.00 97.94 195 ILE A C 1
ATOM 1564 O O . ILE A 1 195 ? -8.432 0.803 1.539 1.00 97.94 195 ILE A O 1
ATOM 1568 N N . ASN A 1 196 ? -10.211 2.022 0.928 1.00 96.81 196 ASN A N 1
ATOM 1569 C CA . ASN A 1 196 ? -9.651 3.291 1.391 1.00 96.81 196 ASN A CA 1
ATOM 1570 C C . ASN A 1 196 ? -10.557 4.071 2.331 1.00 96.81 196 ASN A C 1
ATOM 1572 O O . ASN A 1 196 ? -10.202 5.171 2.736 1.00 96.81 196 ASN A O 1
ATOM 1576 N N . HIS A 1 197 ? -11.715 3.507 2.653 1.00 95.81 197 HIS A N 1
ATOM 1577 C CA . HIS A 1 197 ? -12.591 4.017 3.688 1.00 95.81 197 HIS A CA 1
ATOM 1578 C C . HIS A 1 197 ? -13.063 2.851 4.551 1.00 95.81 197 HIS A C 1
ATOM 1580 O O . HIS A 1 197 ? -13.525 1.828 4.044 1.00 95.81 197 HIS A O 1
ATOM 1586 N N . TYR A 1 198 ? -12.965 3.030 5.861 1.00 95.25 198 TYR A N 1
ATOM 1587 C CA . TYR A 1 198 ? -13.558 2.136 6.838 1.00 95.25 198 TYR A CA 1
ATOM 1588 C C . TYR A 1 198 ? -14.604 2.916 7.632 1.00 95.25 198 TYR A C 1
ATOM 1590 O O . TYR A 1 198 ? -14.286 3.884 8.320 1.00 95.25 198 TYR A O 1
ATOM 1598 N N . TYR A 1 199 ? -15.869 2.546 7.460 1.00 90.94 199 TYR A N 1
ATOM 1599 C CA . TYR A 1 199 ? -17.014 3.270 7.988 1.00 90.94 199 TYR A CA 1
ATOM 1600 C C . TYR A 1 199 ? -17.575 2.563 9.218 1.00 90.94 199 TYR A C 1
ATOM 1602 O O . TYR A 1 199 ? -18.307 1.582 9.121 1.00 90.94 199 TYR A O 1
ATOM 1610 N N . LEU A 1 200 ? -17.298 3.128 10.388 1.00 86.31 200 LEU A N 1
ATOM 1611 C CA . LEU A 1 200 ? -17.972 2.768 11.632 1.00 86.31 200 LEU A CA 1
ATOM 1612 C C . LEU A 1 200 ? -19.229 3.630 11.797 1.00 86.31 200 LEU A C 1
ATOM 1614 O O . LEU A 1 200 ? -19.305 4.485 12.671 1.00 86.31 200 LEU A O 1
ATOM 1618 N N . VAL A 1 201 ? -20.207 3.470 10.901 1.00 83.06 201 VAL A N 1
ATOM 1619 C CA . VAL A 1 201 ? -21.479 4.220 10.985 1.00 83.06 201 VAL A CA 1
ATOM 1620 C C . VAL A 1 201 ? -22.448 3.600 11.993 1.00 83.06 201 VAL A C 1
ATOM 1622 O O . VAL A 1 201 ? -23.264 4.306 12.582 1.00 83.06 201 VAL A O 1
ATOM 1625 N N . TYR A 1 202 ? -22.325 2.296 12.250 1.00 83.38 202 TYR A N 1
ATOM 1626 C CA . TYR A 1 202 ? -23.152 1.561 13.205 1.00 83.38 202 TYR A CA 1
ATOM 1627 C C . TYR A 1 202 ? -22.405 1.353 14.522 1.00 83.38 202 TYR A C 1
ATOM 1629 O O . TYR A 1 202 ? -22.003 0.248 14.871 1.00 83.38 202 TYR A O 1
ATOM 1637 N N . MET A 1 203 ? -22.207 2.450 15.256 1.00 88.38 203 MET A N 1
ATOM 1638 C CA . MET A 1 203 ? -21.566 2.402 16.575 1.00 88.38 203 MET A CA 1
ATOM 1639 C C . MET A 1 203 ? -22.562 2.325 17.730 1.00 88.38 203 MET A C 1
ATOM 1641 O O . MET A 1 203 ? -22.203 1.784 18.758 1.00 88.38 203 MET A O 1
ATOM 1645 N N . GLN A 1 204 ? -23.795 2.822 17.584 1.00 89.12 204 GLN A N 1
ATOM 1646 C CA . GLN A 1 204 ? -24.837 2.783 18.627 1.00 89.12 204 GLN A CA 1
ATOM 1647 C C . GLN A 1 204 ? -24.301 3.143 20.034 1.00 89.12 204 GLN A C 1
ATOM 1649 O O . GLN A 1 204 ? -23.965 4.297 20.295 1.00 89.12 204 GLN A O 1
ATOM 1654 N N . ASP A 1 205 ? -24.206 2.152 20.919 1.00 91.31 205 ASP A N 1
ATOM 1655 C CA . ASP A 1 205 ? -23.780 2.206 22.317 1.00 91.31 205 ASP A CA 1
ATOM 1656 C C . ASP A 1 205 ? -22.271 1.957 22.533 1.00 91.31 205 ASP A C 1
ATOM 1658 O O . ASP A 1 205 ? -21.799 1.872 23.665 1.00 91.31 205 ASP A O 1
ATOM 1662 N N . MET A 1 206 ? -21.487 1.887 21.456 1.00 94.00 206 MET A N 1
ATOM 1663 C CA . MET A 1 206 ? -20.064 1.532 21.465 1.00 94.00 206 MET A CA 1
ATOM 1664 C C . MET A 1 206 ? -19.116 2.713 21.689 1.00 94.00 206 MET A C 1
ATOM 1666 O O . MET A 1 206 ? -17.913 2.584 21.472 1.00 94.00 206 MET A O 1
ATOM 1670 N N . VAL A 1 207 ? -19.618 3.860 22.152 1.00 94.25 207 VAL A N 1
ATOM 1671 C CA . VAL A 1 207 ? -18.797 5.036 22.484 1.00 94.25 207 VAL A CA 1
ATOM 1672 C C . VAL A 1 207 ? -18.949 5.390 23.958 1.00 94.25 207 VAL A C 1
ATOM 1674 O O . VAL A 1 207 ? -20.059 5.533 24.469 1.00 94.25 207 VAL A O 1
ATOM 1677 N N . GLN A 1 208 ? -17.822 5.592 24.641 1.00 95.19 208 GLN A N 1
ATOM 1678 C CA . GLN A 1 208 ? -17.807 5.984 26.047 1.00 95.19 208 GLN A CA 1
ATOM 1679 C C . GLN A 1 208 ? -18.178 7.464 26.229 1.00 95.19 208 GLN A C 1
ATOM 1681 O O . GLN A 1 208 ? -17.327 8.358 26.267 1.00 95.19 208 GLN A O 1
ATOM 1686 N N . PHE A 1 209 ? -19.474 7.740 26.371 1.00 92.38 209 PHE A N 1
ATOM 1687 C CA . PHE A 1 209 ? -19.975 9.067 26.726 1.00 92.38 209 PHE A CA 1
ATOM 1688 C C . PHE A 1 209 ? -19.793 9.339 28.226 1.00 92.38 209 PHE A C 1
ATOM 1690 O O . PHE A 1 209 ? -20.293 8.592 29.066 1.00 92.38 209 PHE A O 1
ATOM 1697 N N . LYS A 1 210 ? -19.108 10.441 28.572 1.00 91.94 210 LYS A N 1
ATOM 1698 C CA . LYS A 1 210 ? -18.801 10.800 29.973 1.00 91.94 210 LYS A CA 1
ATOM 1699 C C . LYS A 1 210 ? -20.045 11.069 30.823 1.00 91.94 210 LYS A C 1
ATOM 1701 O O . LYS A 1 210 ? -20.080 10.678 31.981 1.00 91.94 210 LYS A O 1
ATOM 1706 N N . ASN A 1 211 ? -21.043 11.734 30.245 1.00 95.88 211 ASN A N 1
ATOM 1707 C CA . ASN A 1 211 ? -22.239 12.169 30.971 1.00 95.88 211 ASN A CA 1
ATOM 1708 C C . ASN A 1 211 ? -23.336 11.093 31.031 1.00 95.88 211 ASN A C 1
ATOM 1710 O O . ASN A 1 211 ? -24.276 11.256 31.798 1.00 95.88 211 ASN A O 1
ATOM 1714 N N . HIS A 1 212 ? -23.211 10.022 30.237 1.00 94.62 212 HIS A N 1
ATOM 1715 C CA . HIS A 1 212 ? -24.220 8.967 30.087 1.00 94.62 212 HIS A CA 1
ATOM 1716 C C . HIS A 1 212 ? -23.580 7.567 30.103 1.00 94.62 212 HIS A C 1
ATOM 1718 O O . HIS A 1 212 ? -23.591 6.858 29.089 1.00 94.62 212 HIS A O 1
ATOM 1724 N N . PRO A 1 213 ? -22.939 7.170 31.220 1.00 94.81 213 PRO A N 1
ATOM 1725 C CA . PRO A 1 213 ? -22.274 5.875 31.331 1.00 94.81 213 PRO A CA 1
ATOM 1726 C C . PRO A 1 213 ? -23.217 4.674 31.178 1.00 94.81 213 PRO A C 1
ATOM 1728 O O . PRO A 1 213 ? -22.785 3.613 30.737 1.00 94.81 213 PRO A O 1
ATOM 1731 N N . GLU A 1 214 ? -24.497 4.829 31.504 1.00 95.81 214 GLU A N 1
ATOM 1732 C CA . GLU A 1 214 ? -25.539 3.806 31.386 1.00 95.81 214 GLU A CA 1
ATOM 1733 C C . GLU A 1 214 ? -25.735 3.280 29.959 1.00 95.81 214 GLU A C 1
ATOM 1735 O O . GLU A 1 214 ? -26.188 2.152 29.794 1.00 95.81 214 GLU A O 1
ATOM 1740 N N . ILE A 1 215 ? -25.361 4.064 28.943 1.00 92.69 215 ILE A N 1
ATOM 1741 C CA . ILE A 1 215 ? -25.504 3.680 27.535 1.00 92.69 215 ILE A CA 1
ATOM 1742 C C . ILE A 1 215 ? -24.508 2.576 27.168 1.00 92.69 215 ILE A C 1
ATOM 1744 O O . ILE A 1 215 ? -24.861 1.644 26.459 1.00 92.69 215 ILE A O 1
ATOM 1748 N N . TRP A 1 216 ? -23.268 2.667 27.649 1.00 92.69 216 TRP A N 1
ATOM 1749 C CA . TRP A 1 216 ? -22.145 1.892 27.110 1.00 92.69 216 TRP A CA 1
ATOM 1750 C C . TRP A 1 216 ? -21.500 0.935 28.119 1.00 92.69 216 TRP A C 1
ATOM 1752 O O . TRP A 1 216 ? -20.737 0.033 27.751 1.00 92.69 216 TRP A O 1
ATOM 1762 N N . LYS A 1 217 ? -21.754 1.130 29.418 1.00 92.56 217 LYS A N 1
ATOM 1763 C CA . LYS A 1 217 ? -21.093 0.371 30.483 1.00 92.56 217 LYS A CA 1
ATOM 1764 C C . LYS A 1 217 ? -21.372 -1.127 30.338 1.00 92.56 217 LYS A C 1
ATOM 1766 O O . LYS A 1 217 ? -22.514 -1.560 30.251 1.00 92.56 217 LYS A O 1
ATOM 1771 N N . GLY A 1 218 ? -20.304 -1.927 30.336 1.00 89.88 218 GLY A N 1
ATOM 1772 C CA . GLY A 1 218 ? -20.378 -3.384 30.170 1.00 89.88 218 GLY A CA 1
ATOM 1773 C C . GLY A 1 218 ? -20.483 -3.869 28.718 1.00 89.88 218 GLY A C 1
ATOM 1774 O O . GLY A 1 218 ? -20.508 -5.075 28.498 1.00 89.88 218 GLY A O 1
ATOM 1775 N N . ARG A 1 219 ? -20.500 -2.965 27.728 1.00 90.69 219 ARG A N 1
ATOM 1776 C CA . ARG A 1 219 ? -20.604 -3.310 26.297 1.00 90.69 219 ARG A CA 1
ATOM 1777 C C . ARG A 1 219 ? -19.255 -3.476 25.593 1.00 90.69 219 ARG A C 1
ATOM 1779 O O . ARG A 1 219 ? -19.215 -3.953 24.469 1.00 90.69 219 ARG A O 1
ATOM 1786 N N . GLY A 1 220 ? -18.152 -3.099 26.246 1.00 90.56 220 GLY A N 1
ATOM 1787 C CA . GLY A 1 220 ? -16.830 -3.042 25.604 1.00 90.56 220 GLY A CA 1
ATOM 1788 C C . GLY A 1 220 ? -16.665 -1.838 24.669 1.00 90.56 220 GLY A C 1
ATOM 1789 O O . GLY A 1 220 ? -15.907 -1.906 23.712 1.00 90.56 220 GLY A O 1
ATOM 1790 N N . ALA A 1 221 ? -17.405 -0.756 24.927 1.00 94.50 221 ALA A N 1
ATOM 1791 C CA . ALA A 1 221 ? -17.361 0.481 24.156 1.00 94.50 221 ALA A CA 1
ATOM 1792 C C . ALA A 1 221 ? -15.986 1.162 24.171 1.00 94.50 221 ALA A C 1
ATOM 1794 O O . ALA A 1 221 ? -15.276 1.117 25.178 1.00 94.50 221 ALA A O 1
ATOM 1795 N N . TYR A 1 222 ? -15.672 1.875 23.091 1.00 95.38 222 TYR A N 1
ATOM 1796 C CA . TYR A 1 222 ? -14.400 2.565 22.899 1.00 95.38 222 TYR A CA 1
ATOM 1797 C C . TYR A 1 222 ? -14.379 3.931 23.574 1.00 95.38 222 TYR A C 1
ATOM 1799 O O . TYR A 1 222 ? -15.319 4.730 23.479 1.00 95.38 222 TYR A O 1
ATOM 1807 N N . SER A 1 223 ? -13.260 4.224 24.218 1.00 95.50 223 SER A N 1
ATOM 1808 C CA . SER A 1 223 ? -12.909 5.561 24.673 1.00 95.50 223 SER A CA 1
ATOM 1809 C C . SER A 1 223 ? -12.658 6.508 23.495 1.00 95.50 223 SER A C 1
ATOM 1811 O O . SER A 1 223 ? -12.417 6.113 22.351 1.00 95.50 223 SER A O 1
ATOM 1813 N N . LYS A 1 224 ? -12.680 7.812 23.781 1.00 94.62 224 LYS A N 1
ATOM 1814 C CA . LYS A 1 224 ? -12.363 8.845 22.786 1.00 94.62 224 LYS A CA 1
ATOM 1815 C C . LYS A 1 224 ? -10.919 8.727 22.293 1.00 94.62 224 LYS A C 1
ATOM 1817 O O . LYS A 1 224 ? -10.626 9.057 21.147 1.00 94.62 224 LYS A O 1
ATOM 1822 N N . GLU A 1 225 ? -10.023 8.312 23.175 1.00 96.75 225 GLU A N 1
ATOM 1823 C CA . GLU A 1 225 ? -8.600 8.136 22.919 1.00 96.75 225 GLU A CA 1
ATOM 1824 C C . GLU A 1 225 ? -8.366 6.955 21.972 1.00 96.75 225 GLU A C 1
ATOM 1826 O O . GLU A 1 225 ? -7.685 7.134 20.967 1.00 96.75 225 GLU A O 1
ATOM 1831 N N . GLU A 1 226 ? -9.028 5.818 22.200 1.00 96.25 226 GLU A N 1
ATOM 1832 C CA . GLU A 1 226 ? -8.989 4.653 21.301 1.00 96.25 226 GLU A CA 1
ATOM 1833 C C . GLU A 1 226 ? -9.522 4.977 19.899 1.00 96.25 226 GLU A C 1
ATOM 1835 O O . GLU A 1 226 ? -8.918 4.608 18.893 1.00 96.25 226 GLU A O 1
ATOM 1840 N N . LEU A 1 227 ? -10.628 5.723 19.803 1.00 94.00 227 LEU A N 1
ATOM 1841 C CA . LEU A 1 227 ? -11.169 6.132 18.502 1.00 94.00 227 LEU A CA 1
ATOM 1842 C C . LEU A 1 227 ? -10.238 7.105 17.768 1.00 94.00 227 LEU A C 1
ATOM 1844 O O . LEU A 1 227 ? -10.098 7.023 16.550 1.00 94.00 227 LEU A O 1
ATOM 1848 N N . ARG A 1 228 ? -9.574 8.015 18.489 1.00 95.06 228 ARG A N 1
ATOM 1849 C CA . ARG A 1 228 ? -8.562 8.907 17.900 1.00 95.06 228 ARG A CA 1
ATOM 1850 C C . ARG A 1 228 ? -7.340 8.141 17.426 1.00 95.06 228 ARG A C 1
ATOM 1852 O O . ARG A 1 228 ? -6.836 8.446 16.352 1.00 95.06 228 ARG A O 1
ATOM 1859 N N . GLU A 1 229 ? -6.883 7.174 18.211 1.00 96.50 229 GLU A N 1
ATOM 1860 C CA . GLU A 1 229 ? -5.793 6.283 17.829 1.00 96.50 229 GLU A CA 1
ATOM 1861 C C . GLU A 1 229 ? -6.133 5.532 16.539 1.00 96.50 229 GLU A C 1
ATOM 1863 O O . GLU A 1 229 ? -5.309 5.483 15.630 1.00 96.50 229 GLU A O 1
ATOM 1868 N N . LEU A 1 230 ? -7.358 5.011 16.419 1.00 94.75 230 LEU A N 1
ATOM 1869 C CA . LEU A 1 230 ? -7.810 4.321 15.213 1.00 94.75 230 LEU A CA 1
ATOM 1870 C C . LEU A 1 230 ? -7.880 5.255 13.996 1.00 94.75 230 LEU A C 1
ATOM 1872 O O . LEU A 1 230 ? -7.444 4.879 12.910 1.00 94.75 230 LEU A O 1
ATOM 1876 N N . VAL A 1 231 ? -8.390 6.479 14.174 1.00 93.81 231 VAL A N 1
ATOM 1877 C CA . VAL A 1 231 ? -8.417 7.493 13.108 1.00 93.81 231 VAL A CA 1
ATOM 1878 C C . VAL A 1 231 ? -7.003 7.839 12.657 1.00 93.81 231 VAL A C 1
ATOM 1880 O O . VAL A 1 231 ? -6.754 7.889 11.457 1.00 93.81 231 VAL A O 1
ATOM 1883 N N . GLU A 1 232 ? -6.076 8.055 13.590 1.00 93.50 232 GLU A N 1
ATOM 1884 C CA . GLU A 1 232 ? -4.687 8.372 13.254 1.00 93.50 232 GLU A CA 1
ATOM 1885 C C . GLU A 1 232 ? -3.993 7.205 12.553 1.00 93.50 232 GLU A C 1
ATOM 1887 O O . GLU A 1 232 ? -3.289 7.417 11.574 1.00 93.50 232 GLU A O 1
ATOM 1892 N N . TYR A 1 233 ? -4.257 5.973 12.991 1.00 93.25 233 TYR A N 1
ATOM 1893 C CA . TYR A 1 233 ? -3.747 4.768 12.342 1.00 93.25 233 TYR A CA 1
ATOM 1894 C C . TYR A 1 233 ? -4.223 4.615 10.890 1.00 93.25 233 TYR A C 1
ATOM 1896 O O . TYR A 1 233 ? -3.515 4.043 10.069 1.00 93.25 233 TYR A O 1
ATOM 1904 N N . SER A 1 234 ? -5.431 5.092 10.580 1.00 91.31 234 SER A N 1
ATOM 1905 C CA . SER A 1 234 ? -6.062 4.925 9.263 1.00 91.31 234 SER A CA 1
ATOM 1906 C C . SER A 1 234 ? -5.654 5.952 8.198 1.00 91.31 234 SER A C 1
ATOM 1908 O O . SER A 1 234 ? -6.088 5.819 7.052 1.00 91.31 234 SER A O 1
ATOM 1910 N N . LYS A 1 235 ? -4.888 6.985 8.568 1.00 86.00 235 LYS A N 1
ATOM 1911 C CA . LYS A 1 235 ? -4.407 8.026 7.646 1.00 86.00 235 LYS A CA 1
ATOM 1912 C C . LYS A 1 235 ? -3.187 7.559 6.860 1.00 86.00 235 LYS A C 1
ATOM 1914 O O . LYS A 1 235 ? -3.133 7.904 5.658 1.00 86.00 235 LYS A O 1
#